Protein AF-A0A813FAN6-F1 (afdb_monomer)

Mean predicted aligned error: 5.44 Å

Structure (mmCIF, N/CA/C/O backbone):
data_AF-A0A813FAN6-F1
#
_entry.id   AF-A0A813FAN6-F1
#
loop_
_atom_site.group_PDB
_atom_site.id
_atom_site.type_symbol
_atom_site.label_atom_id
_atom_site.label_alt_id
_atom_site.label_comp_id
_atom_site.label_asym_id
_atom_site.label_entity_id
_atom_site.label_seq_id
_atom_site.pdbx_PDB_ins_code
_atom_site.Cartn_x
_atom_site.Cartn_y
_atom_site.Cartn_z
_atom_site.occupancy
_atom_site.B_iso_or_equiv
_atom_site.auth_seq_id
_atom_site.auth_comp_id
_atom_site.auth_asym_id
_atom_site.auth_atom_id
_atom_site.pdbx_PDB_model_num
ATOM 1 N N . MET A 1 1 ? 7.353 7.222 23.391 1.00 61.31 1 MET A N 1
ATOM 2 C CA . MET A 1 1 ? 6.941 6.829 22.027 1.00 61.31 1 MET A CA 1
ATOM 3 C C . MET A 1 1 ? 5.593 6.105 22.013 1.00 61.31 1 MET A C 1
ATOM 5 O O . MET A 1 1 ? 4.629 6.692 21.552 1.00 61.31 1 MET A O 1
ATOM 9 N N . MET A 1 2 ? 5.452 4.892 22.574 1.00 64.62 2 MET A N 1
ATOM 10 C CA . MET A 1 2 ? 4.157 4.175 22.545 1.00 64.62 2 MET A CA 1
ATOM 11 C C . MET A 1 2 ? 3.057 4.841 23.389 1.00 64.62 2 MET A C 1
ATOM 13 O O . MET A 1 2 ? 1.917 4.959 22.950 1.00 64.62 2 MET A O 1
ATOM 17 N N . GLY A 1 3 ? 3.415 5.348 24.573 1.00 71.19 3 GLY A N 1
ATOM 18 C CA . GLY A 1 3 ? 2.498 6.146 25.390 1.00 71.19 3 GLY A CA 1
ATOM 19 C C . GLY A 1 3 ? 2.065 7.448 24.710 1.00 71.19 3 GLY A C 1
ATOM 20 O O . GLY A 1 3 ? 0.971 7.925 24.980 1.00 71.19 3 GLY A O 1
ATOM 21 N N . ASP A 1 4 ? 2.877 7.990 23.801 1.00 75.31 4 ASP A N 1
ATOM 22 C CA . ASP A 1 4 ? 2.570 9.238 23.096 1.00 75.31 4 ASP A CA 1
ATOM 23 C C . ASP A 1 4 ? 1.585 8.992 21.948 1.00 75.31 4 ASP A C 1
ATOM 25 O O . ASP A 1 4 ? 0.675 9.789 21.763 1.00 75.31 4 ASP A O 1
ATOM 29 N N . MET A 1 5 ? 1.685 7.850 21.252 1.00 78.75 5 MET A N 1
ATOM 30 C CA . MET A 1 5 ? 0.695 7.435 20.245 1.00 78.75 5 MET A CA 1
ATOM 31 C C . MET A 1 5 ? -0.696 7.251 20.837 1.00 78.75 5 MET A C 1
ATOM 33 O O . MET A 1 5 ? -1.669 7.756 20.286 1.00 78.75 5 MET A O 1
ATOM 37 N N . VAL A 1 6 ? -0.795 6.514 21.948 1.00 83.06 6 VAL A N 1
ATOM 38 C CA . VAL A 1 6 ? -2.091 6.251 22.585 1.00 83.06 6 VAL A CA 1
ATOM 39 C C . VAL A 1 6 ? -2.687 7.551 23.112 1.00 83.06 6 VAL A C 1
ATOM 41 O O . VAL A 1 6 ? -3.864 7.804 22.881 1.00 83.06 6 VAL A O 1
ATOM 44 N N . LYS A 1 7 ? -1.874 8.407 23.746 1.00 84.31 7 LYS A N 1
ATOM 45 C CA . LYS A 1 7 ? -2.316 9.736 24.188 1.00 84.31 7 LYS A CA 1
ATOM 46 C C . LYS A 1 7 ? -2.816 10.580 23.023 1.00 84.31 7 LYS A C 1
ATOM 48 O O . LYS A 1 7 ? -3.899 11.136 23.120 1.00 84.31 7 LYS A O 1
ATOM 53 N N . GLU A 1 8 ? -2.056 10.658 21.931 1.00 85.00 8 GLU A N 1
ATOM 54 C CA . GLU A 1 8 ? -2.442 11.423 20.744 1.00 85.00 8 GLU A CA 1
ATOM 55 C C . GLU A 1 8 ? -3.755 10.895 20.154 1.00 85.00 8 GLU A C 1
ATOM 57 O O . GLU A 1 8 ? -4.673 11.679 19.921 1.00 85.00 8 GLU A O 1
ATOM 62 N N . ALA A 1 9 ? -3.892 9.574 20.002 1.00 85.94 9 ALA A N 1
ATOM 63 C CA . ALA A 1 9 ? -5.119 8.955 19.511 1.00 85.94 9 ALA A CA 1
ATOM 64 C C . ALA A 1 9 ? -6.321 9.248 20.425 1.00 85.94 9 ALA A C 1
ATOM 66 O O . ALA A 1 9 ? -7.403 9.563 19.944 1.00 85.94 9 ALA A O 1
ATOM 67 N N . GLN A 1 10 ? -6.117 9.237 21.745 1.00 86.25 10 GLN A N 1
ATOM 68 C CA . GLN A 1 10 ? -7.143 9.583 22.734 1.00 86.25 10 GLN A CA 1
ATOM 69 C C . GLN A 1 10 ? -7.571 11.059 22.688 1.00 86.25 10 GLN A C 1
ATOM 71 O O . GLN A 1 10 ? -8.633 11.390 23.209 1.00 86.25 10 GLN A O 1
ATOM 76 N N . THR A 1 11 ? -6.787 11.952 22.068 1.00 87.44 11 THR A N 1
ATOM 77 C CA . THR A 1 11 ? -7.214 13.347 21.853 1.00 87.44 11 THR A CA 1
ATOM 78 C C . TH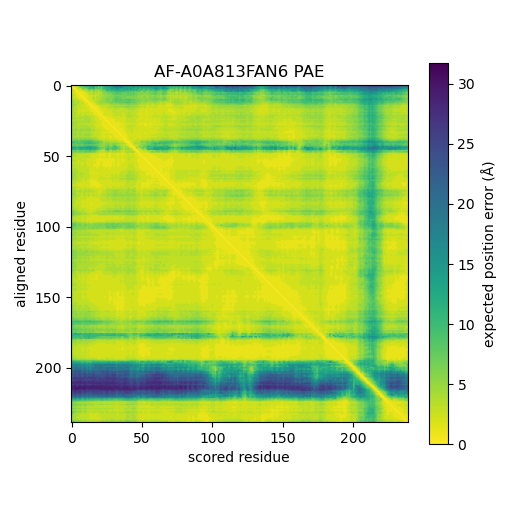R A 1 11 ? -8.187 13.516 20.684 1.00 87.44 11 THR A C 1
ATOM 80 O O . THR A 1 11 ? -8.806 14.574 20.568 1.00 87.44 11 THR A O 1
ATOM 83 N N . ALA A 1 12 ? -8.333 12.503 19.824 1.00 88.75 12 ALA A N 1
ATOM 84 C CA . ALA A 1 12 ? -9.196 12.542 18.651 1.00 88.75 12 ALA A CA 1
ATOM 85 C C . ALA A 1 12 ? -10.519 11.798 18.921 1.00 88.75 12 ALA A C 1
ATOM 87 O O . ALA A 1 12 ? -10.515 10.569 18.999 1.00 88.75 12 ALA A O 1
ATOM 88 N N . PRO A 1 13 ? -11.665 12.496 19.043 1.00 88.75 13 PRO A N 1
ATOM 89 C CA . PRO A 1 13 ? -12.952 11.856 19.333 1.00 88.75 13 PRO A CA 1
ATOM 90 C C . PRO A 1 13 ? -13.444 10.920 18.217 1.00 88.75 13 PRO A C 1
ATOM 92 O O . PRO A 1 13 ? -14.336 10.108 18.445 1.00 88.75 13 PRO A O 1
ATOM 95 N N . GLU A 1 14 ? -12.888 11.029 17.010 1.00 91.00 14 GLU A N 1
ATOM 96 C CA . GLU A 1 14 ? -13.189 10.153 15.876 1.00 91.00 14 GLU A CA 1
ATOM 97 C C . GLU A 1 14 ? -12.600 8.744 16.045 1.00 91.00 14 GLU A C 1
ATOM 99 O O . GLU A 1 14 ? -13.060 7.805 15.396 1.00 91.00 14 GLU A O 1
ATOM 104 N N . ILE A 1 15 ? -11.587 8.582 16.904 1.00 93.94 15 ILE A N 1
ATOM 105 C CA . ILE A 1 15 ? -10.947 7.294 17.165 1.00 93.94 15 ILE A CA 1
ATOM 106 C C . ILE A 1 15 ? -11.700 6.590 18.294 1.00 93.94 15 ILE A C 1
ATOM 108 O O . ILE A 1 15 ? -11.560 6.916 19.470 1.00 93.94 15 ILE A O 1
ATOM 112 N N . THR A 1 16 ? -12.494 5.587 17.930 1.00 94.38 16 THR A N 1
ATOM 113 C CA . THR A 1 16 ? -13.311 4.815 18.879 1.00 94.38 16 THR A CA 1
ATOM 114 C C . THR A 1 16 ? -12.577 3.609 19.462 1.00 94.38 16 THR A C 1
ATOM 116 O O . THR A 1 16 ? -12.912 3.155 20.556 1.00 94.38 16 THR A O 1
ATOM 119 N N . GLN A 1 17 ? -11.575 3.084 18.752 1.00 94.56 17 GLN A N 1
ATOM 120 C CA . GLN A 1 17 ? -10.759 1.944 19.169 1.00 94.56 17 GLN A CA 1
ATOM 121 C C . GLN A 1 17 ? -9.299 2.149 18.756 1.00 94.56 17 GLN A C 1
ATOM 123 O O . GLN A 1 17 ? -9.011 2.682 17.687 1.00 94.56 17 GLN A O 1
ATOM 128 N N . VAL A 1 18 ? -8.371 1.713 19.613 1.00 94.06 18 VAL A N 1
ATOM 129 C CA . VAL A 1 18 ? -6.924 1.817 19.381 1.00 94.06 18 VAL A CA 1
ATOM 130 C C . VAL A 1 18 ? -6.291 0.445 19.564 1.00 94.06 18 VAL A C 1
ATOM 132 O O . VAL A 1 18 ? -6.389 -0.153 20.635 1.00 94.06 18 VAL A O 1
ATOM 135 N N . HIS A 1 19 ? -5.591 -0.024 18.534 1.00 94.19 19 HIS A N 1
ATOM 136 C CA . HIS A 1 19 ? -4.824 -1.266 18.565 1.00 94.19 19 HIS A CA 1
ATOM 137 C C . HIS A 1 19 ? -3.347 -0.951 18.350 1.00 94.19 19 HIS A C 1
ATOM 139 O O . HIS A 1 19 ? -2.974 -0.369 17.334 1.00 94.19 19 HIS A O 1
ATOM 145 N N . VAL A 1 20 ? -2.502 -1.332 19.309 1.00 93.12 20 VAL A N 1
ATOM 146 C CA . VAL A 1 20 ? -1.057 -1.088 19.246 1.00 93.12 20 VAL A CA 1
ATOM 147 C C . VAL A 1 20 ? -0.317 -2.415 19.192 1.00 93.12 20 VAL A C 1
ATOM 149 O O . VAL A 1 20 ? -0.484 -3.262 20.069 1.00 93.12 20 VAL A O 1
ATOM 152 N N . TYR A 1 21 ? 0.534 -2.573 18.180 1.00 91.69 21 TYR A N 1
ATOM 153 C CA . TYR A 1 21 ? 1.312 -3.786 17.956 1.00 91.69 21 TYR A CA 1
ATOM 154 C C . TYR A 1 21 ? 2.806 -3.489 18.058 1.00 91.69 21 TYR A C 1
ATOM 156 O O . TYR A 1 21 ? 3.367 -2.753 17.254 1.00 91.69 21 TYR A O 1
ATOM 164 N N . THR A 1 22 ? 3.465 -4.098 19.043 1.00 90.69 22 THR A N 1
ATOM 165 C CA . THR A 1 22 ? 4.938 -4.118 19.172 1.00 90.69 22 THR A CA 1
ATOM 166 C C . THR A 1 22 ? 5.540 -5.469 18.799 1.00 90.69 22 THR A C 1
ATOM 168 O O . THR A 1 22 ? 6.755 -5.615 18.686 1.00 90.69 22 THR A O 1
ATOM 171 N N . LYS A 1 23 ? 4.674 -6.465 18.608 1.00 91.69 23 LYS A N 1
ATOM 172 C CA . LYS A 1 23 ? 4.968 -7.822 18.161 1.00 91.69 23 LYS A CA 1
ATOM 173 C C . LYS A 1 23 ? 3.803 -8.315 17.308 1.00 91.69 23 LYS A C 1
ATOM 175 O O . LYS A 1 23 ? 2.668 -7.875 17.509 1.00 91.69 23 LYS A O 1
ATOM 180 N N . LEU A 1 24 ? 4.084 -9.247 16.403 1.00 92.62 24 LEU A N 1
ATOM 181 C CA . LEU A 1 24 ? 3.040 -9.939 15.659 1.00 92.62 24 LEU A CA 1
ATOM 182 C C . LEU A 1 24 ? 2.170 -10.785 16.606 1.00 92.62 24 LEU A C 1
ATOM 184 O O . LEU A 1 24 ? 2.714 -11.438 17.503 1.00 92.62 24 LEU A O 1
ATOM 188 N N . PRO A 1 25 ? 0.841 -10.796 16.408 1.00 95.00 25 PRO A N 1
ATOM 189 C CA . PRO A 1 25 ? -0.057 -11.780 17.003 1.00 95.00 25 PRO A CA 1
ATOM 190 C C . PRO A 1 25 ? 0.365 -13.216 16.677 1.00 95.00 25 PRO A C 1
ATOM 192 O O . PRO A 1 25 ? 0.960 -13.475 15.628 1.00 95.00 25 PRO A O 1
ATOM 195 N N . GLU A 1 26 ? 0.034 -14.154 17.563 1.00 94.94 26 GLU A N 1
ATOM 196 C CA . GLU A 1 26 ? 0.385 -15.571 17.405 1.00 94.94 26 GLU A CA 1
ATOM 197 C C . GLU A 1 26 ? -0.223 -16.176 16.135 1.00 94.94 26 GLU A C 1
ATOM 199 O O . GLU A 1 26 ? 0.423 -16.969 15.456 1.00 94.94 26 GLU A O 1
ATOM 204 N N . GLU A 1 27 ? -1.420 -15.735 15.752 1.00 95.56 27 GLU A N 1
ATOM 205 C CA . GLU A 1 27 ? -2.113 -16.177 14.541 1.00 95.56 27 GLU A CA 1
ATOM 206 C C . GLU A 1 27 ? -1.339 -15.819 13.269 1.00 95.56 27 GLU A C 1
ATOM 208 O O . GLU A 1 27 ? -1.307 -16.600 12.327 1.00 95.56 27 GLU A O 1
ATOM 213 N N . ILE A 1 28 ? -0.666 -14.664 13.253 1.00 95.75 28 ILE A N 1
ATOM 214 C CA . ILE A 1 28 ? 0.203 -14.281 12.135 1.00 95.75 28 ILE A CA 1
ATOM 215 C C . ILE A 1 28 ? 1.542 -15.021 12.227 1.00 95.75 28 ILE A C 1
ATOM 217 O O . ILE A 1 28 ? 2.066 -15.479 11.217 1.00 95.75 28 ILE A O 1
ATOM 221 N N . MET A 1 29 ? 2.105 -15.164 13.430 1.00 94.56 29 MET A N 1
ATOM 222 C CA . MET A 1 29 ? 3.381 -15.865 13.629 1.00 94.56 29 MET A CA 1
ATOM 223 C C . MET A 1 29 ? 3.322 -17.358 13.275 1.00 94.56 29 MET A C 1
ATOM 225 O O . MET A 1 29 ? 4.347 -17.925 12.900 1.00 94.56 29 MET A O 1
ATOM 229 N N . SER A 1 30 ? 2.156 -17.988 13.424 1.00 94.81 30 SER A N 1
ATOM 230 C CA . SER A 1 30 ? 1.927 -19.414 13.155 1.00 94.81 30 SER A CA 1
ATOM 231 C C . SER A 1 30 ? 1.438 -19.708 11.734 1.00 94.81 30 SER A C 1
ATOM 233 O O . SER A 1 30 ? 1.434 -20.867 11.320 1.00 94.81 30 SER A O 1
ATOM 235 N N . ASP A 1 31 ? 1.068 -18.685 10.964 1.00 95.88 31 ASP A N 1
ATOM 236 C CA . ASP A 1 31 ? 0.636 -18.851 9.580 1.00 95.88 31 ASP A CA 1
ATOM 237 C C . ASP A 1 31 ? 1.838 -19.157 8.668 1.00 95.88 31 ASP A C 1
ATOM 239 O O . ASP A 1 31 ? 2.805 -18.395 8.555 1.00 95.88 31 ASP A O 1
ATOM 243 N N . ALA A 1 32 ? 1.760 -20.306 7.993 1.00 96.31 32 ALA A N 1
ATOM 244 C CA . ALA A 1 32 ? 2.814 -20.832 7.136 1.00 96.31 32 ALA A CA 1
ATOM 245 C C . ALA A 1 32 ? 3.183 -19.894 5.973 1.00 96.31 32 ALA A C 1
ATOM 247 O O . ALA A 1 32 ? 4.336 -19.914 5.533 1.00 96.31 32 ALA A O 1
ATOM 248 N N . ARG A 1 33 ? 2.259 -19.034 5.515 1.00 95.81 33 ARG A N 1
ATOM 249 C CA . ARG A 1 33 ? 2.528 -18.017 4.480 1.00 95.81 33 ARG A CA 1
ATOM 250 C C . ARG A 1 33 ? 3.643 -17.059 4.912 1.00 95.81 33 ARG A C 1
ATOM 252 O O . ARG A 1 33 ? 4.459 -16.627 4.099 1.00 95.81 33 ARG A O 1
ATOM 259 N N . TRP A 1 34 ? 3.749 -16.783 6.213 1.00 96.06 34 TRP A N 1
ATOM 260 C CA . TRP A 1 34 ? 4.730 -15.850 6.771 1.00 96.06 34 TRP A CA 1
ATOM 261 C C . TRP A 1 34 ? 6.007 -16.524 7.270 1.00 96.06 34 TRP A C 1
ATOM 263 O O . TRP A 1 34 ? 6.938 -15.827 7.676 1.00 96.06 34 TRP A O 1
ATOM 273 N N . ALA A 1 35 ? 6.107 -17.856 7.195 1.00 94.50 35 ALA A N 1
ATOM 274 C CA . ALA A 1 35 ? 7.210 -18.614 7.785 1.00 94.50 35 ALA A CA 1
ATOM 275 C C . ALA A 1 35 ? 8.590 -18.117 7.326 1.00 94.50 35 ALA A C 1
ATOM 277 O O . ALA A 1 35 ? 9.504 -18.010 8.139 1.00 94.50 35 ALA A O 1
ATOM 278 N N . THR A 1 36 ? 8.751 -17.765 6.044 1.00 94.44 36 THR A N 1
ATOM 279 C CA . THR A 1 36 ? 10.005 -17.183 5.526 1.00 94.44 36 THR A CA 1
ATOM 280 C C . THR A 1 36 ? 10.242 -15.759 6.030 1.00 94.44 36 THR A C 1
ATOM 282 O O . THR A 1 36 ? 11.363 -15.436 6.419 1.00 94.44 36 THR A O 1
ATOM 285 N N . HIS A 1 37 ? 9.193 -14.937 6.092 1.00 94.56 37 HIS A N 1
ATOM 286 C CA . HIS A 1 37 ? 9.247 -13.530 6.499 1.00 94.56 37 HIS A CA 1
ATOM 287 C C . HIS A 1 37 ? 9.731 -13.338 7.941 1.00 94.56 37 HIS A C 1
ATOM 289 O O . HIS A 1 37 ? 10.406 -12.354 8.247 1.00 94.56 37 HIS A O 1
ATOM 295 N N . VAL A 1 38 ? 9.388 -14.273 8.831 1.00 94.12 38 VAL A N 1
ATOM 296 C CA . VAL A 1 38 ? 9.680 -14.185 10.271 1.00 94.12 38 VAL A CA 1
ATOM 297 C C . VAL A 1 38 ? 10.959 -14.922 10.688 1.00 94.12 38 VAL A C 1
ATOM 299 O O . VAL A 1 38 ? 11.305 -14.923 11.875 1.00 94.12 38 VAL A O 1
ATOM 302 N N . LYS A 1 39 ? 11.694 -15.527 9.737 1.00 91.62 39 LYS A N 1
ATOM 303 C CA . LYS A 1 39 ? 12.954 -16.231 10.026 1.00 91.62 39 LYS A CA 1
ATOM 304 C C . LYS A 1 39 ? 13.955 -15.304 10.733 1.00 91.62 39 LYS A C 1
ATOM 306 O O . LYS A 1 39 ? 14.109 -14.138 10.356 1.00 91.62 39 LYS A O 1
ATOM 311 N N . PRO A 1 40 ? 14.686 -15.799 11.749 1.00 88.44 40 PRO A N 1
ATOM 312 C CA . PRO A 1 40 ? 15.757 -15.031 12.370 1.00 88.44 40 PRO A CA 1
ATOM 313 C C . PRO A 1 40 ? 16.801 -14.586 11.340 1.00 88.44 40 PRO A C 1
ATOM 315 O O . PRO A 1 40 ? 17.094 -15.316 10.397 1.00 88.44 40 PRO A O 1
ATOM 318 N N . LYS A 1 41 ? 17.408 -13.414 11.567 1.00 84.62 41 LYS A N 1
ATOM 319 C CA . LYS A 1 41 ? 18.486 -12.836 10.737 1.00 84.62 41 LYS A CA 1
ATOM 320 C C . LYS A 1 41 ? 18.090 -12.471 9.298 1.00 84.62 41 LYS A C 1
ATOM 322 O O . LYS A 1 41 ? 18.950 -12.044 8.537 1.00 84.62 41 LYS A O 1
ATOM 327 N N . VAL A 1 42 ? 16.811 -12.566 8.943 1.00 84.12 42 VAL A N 1
ATOM 328 C CA . VAL A 1 42 ? 16.279 -11.981 7.709 1.00 84.12 42 VAL A CA 1
ATOM 329 C C . VAL A 1 42 ? 16.038 -10.489 7.936 1.00 84.12 42 VAL A C 1
ATOM 331 O O . VAL A 1 42 ? 15.403 -10.101 8.922 1.00 84.12 42 VAL A O 1
ATOM 334 N N . ARG A 1 43 ? 16.566 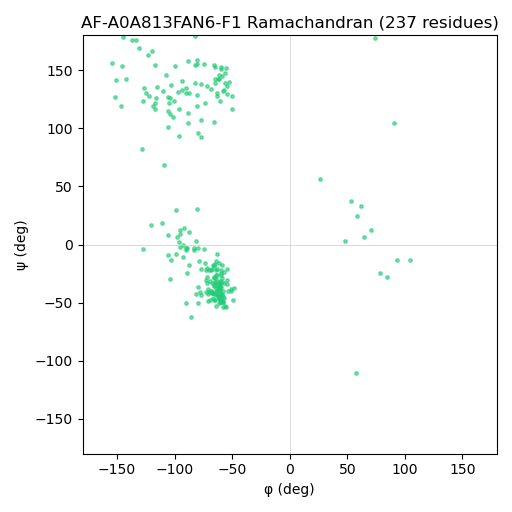-9.639 7.047 1.00 82.06 43 ARG A N 1
ATOM 335 C CA . ARG A 1 43 ? 16.291 -8.196 7.077 1.00 82.06 43 ARG A CA 1
ATOM 336 C C . ARG A 1 43 ? 14.789 -7.956 6.944 1.00 82.06 43 ARG A C 1
ATOM 338 O O . ARG A 1 43 ? 14.088 -8.737 6.317 1.00 82.06 43 ARG A O 1
ATOM 345 N N . GLY A 1 44 ? 14.284 -6.931 7.618 1.00 76.88 44 GLY A N 1
ATOM 346 C CA . GLY A 1 44 ? 12.850 -6.678 7.686 1.00 76.88 44 GLY A CA 1
ATOM 347 C C . GLY A 1 44 ? 12.109 -7.575 8.672 1.00 76.88 44 GLY A C 1
ATOM 348 O O . GLY A 1 44 ? 11.092 -7.127 9.163 1.00 76.88 44 GLY A O 1
ATOM 349 N N . ARG A 1 45 ? 12.606 -8.777 9.020 1.00 77.25 45 ARG A N 1
ATOM 350 C CA . ARG A 1 45 ? 12.095 -9.704 10.062 1.00 77.25 45 ARG A CA 1
ATOM 351 C C . ARG A 1 45 ? 10.594 -9.561 10.362 1.00 77.25 45 ARG A C 1
ATOM 353 O O . ARG A 1 45 ? 10.174 -9.297 11.488 1.00 77.25 45 ARG A O 1
ATOM 360 N N . GLY A 1 46 ? 9.796 -9.707 9.317 1.00 76.38 46 GLY A N 1
ATOM 361 C CA . GLY A 1 46 ? 8.350 -9.598 9.339 1.00 76.38 46 GLY A CA 1
ATOM 362 C C . GLY A 1 46 ? 7.770 -8.190 9.210 1.00 76.38 46 GLY A C 1
ATOM 363 O O . GLY A 1 46 ? 6.693 -8.089 8.652 1.00 76.38 46 GLY A O 1
ATOM 364 N N . TYR A 1 47 ? 8.444 -7.111 9.613 1.00 83.25 47 TYR A N 1
ATOM 365 C CA . TYR A 1 47 ? 7.913 -5.737 9.605 1.00 83.25 47 TYR A CA 1
ATOM 366 C C . TYR A 1 47 ? 7.253 -5.311 8.290 1.00 83.25 47 TYR A C 1
ATOM 368 O O . TYR A 1 47 ? 6.238 -4.622 8.323 1.00 83.25 47 TYR A O 1
ATOM 376 N N . TRP A 1 48 ? 7.793 -5.736 7.145 1.00 89.06 48 TRP A N 1
ATOM 377 C CA . TRP A 1 48 ? 7.282 -5.332 5.836 1.00 89.06 48 TRP A CA 1
ATOM 378 C C . TRP A 1 48 ? 5.811 -5.718 5.642 1.00 89.06 48 TRP A C 1
ATOM 380 O O . TRP A 1 48 ? 5.022 -4.891 5.220 1.00 89.06 48 TRP A O 1
ATOM 390 N N . PHE A 1 49 ? 5.380 -6.917 6.031 1.00 94.38 49 PHE A N 1
ATOM 391 C CA . PHE A 1 49 ? 4.010 -7.369 5.750 1.00 94.38 49 PHE A CA 1
ATOM 392 C C . PHE A 1 49 ? 2.981 -7.011 6.840 1.00 94.38 49 PHE A C 1
ATOM 394 O O . PHE A 1 49 ? 1.792 -7.283 6.676 1.00 94.38 49 PHE A O 1
ATOM 401 N N . TRP A 1 50 ? 3.400 -6.392 7.953 1.00 95.69 50 TRP A N 1
ATOM 402 C CA . TRP A 1 50 ? 2.524 -6.183 9.118 1.00 95.69 50 TRP A CA 1
ATOM 403 C C . TRP A 1 50 ? 1.271 -5.388 8.779 1.00 95.69 50 TRP A C 1
ATOM 405 O O . TRP A 1 50 ? 0.202 -5.718 9.280 1.00 95.69 50 TRP A O 1
ATOM 415 N N . LYS A 1 51 ? 1.385 -4.354 7.939 1.00 95.81 51 LYS A N 1
ATOM 416 C CA . LYS A 1 51 ? 0.273 -3.436 7.661 1.00 95.81 51 LYS A CA 1
ATOM 417 C C . LYS A 1 51 ? -0.914 -4.172 7.040 1.00 95.81 51 LYS A C 1
ATOM 419 O O . LYS A 1 51 ? -2.028 -4.076 7.550 1.00 95.81 51 LYS A O 1
ATOM 424 N N . SER A 1 52 ? -0.665 -4.952 5.988 1.00 97.00 52 SER A N 1
ATOM 425 C CA . SER A 1 52 ? -1.706 -5.726 5.314 1.00 97.00 52 SER A CA 1
ATOM 426 C C . SER A 1 52 ? -2.188 -6.903 6.163 1.00 97.00 52 SER A C 1
ATOM 428 O O . SER A 1 52 ? -3.399 -7.102 6.271 1.00 97.00 52 SER A O 1
ATOM 430 N N . ALA A 1 53 ? -1.289 -7.637 6.827 1.00 97.56 53 ALA A N 1
ATOM 431 C CA . ALA A 1 53 ? -1.684 -8.798 7.624 1.00 97.56 53 ALA A CA 1
ATOM 432 C C . ALA A 1 53 ? -2.464 -8.428 8.895 1.00 97.56 53 ALA A C 1
ATOM 434 O O . ALA A 1 53 ? -3.461 -9.068 9.220 1.00 97.56 53 ALA A O 1
ATOM 435 N N . LEU A 1 54 ? -2.074 -7.365 9.606 1.00 97.81 54 LEU A N 1
ATOM 436 C CA . LEU A 1 54 ? -2.812 -6.896 10.784 1.00 97.81 54 LEU A CA 1
ATOM 437 C C . LEU A 1 54 ? -4.189 -6.348 10.401 1.00 97.81 54 LEU A C 1
ATOM 439 O O . LEU A 1 54 ? -5.166 -6.656 11.082 1.00 97.81 54 LEU A O 1
ATOM 443 N N . ALA A 1 55 ? -4.288 -5.583 9.308 1.00 98.00 55 ALA A N 1
ATOM 444 C CA . ALA A 1 55 ? -5.572 -5.087 8.818 1.00 98.00 55 ALA A CA 1
ATOM 445 C C . ALA A 1 55 ? -6.524 -6.247 8.478 1.00 98.00 55 ALA A C 1
ATOM 447 O O . ALA A 1 55 ? -7.653 -6.281 8.972 1.00 98.00 55 ALA A O 1
ATOM 448 N N . ASN A 1 56 ? -6.056 -7.238 7.708 1.00 98.31 56 ASN A N 1
ATOM 449 C CA . ASN A 1 56 ? -6.862 -8.412 7.366 1.00 98.31 56 ASN A CA 1
ATOM 450 C C . ASN A 1 56 ? -7.197 -9.274 8.591 1.00 98.31 56 ASN A C 1
ATOM 452 O O . ASN A 1 56 ? -8.320 -9.765 8.683 1.00 98.31 56 ASN A O 1
ATOM 456 N N . LEU A 1 57 ? -6.294 -9.404 9.570 1.00 98.00 57 LEU A N 1
ATOM 457 C CA . LEU A 1 57 ? -6.578 -10.102 10.827 1.00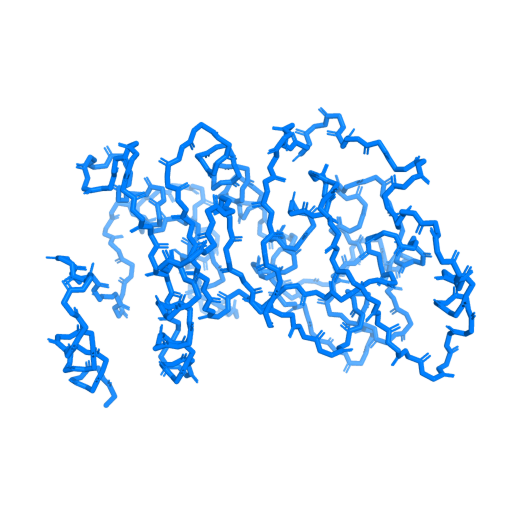 98.00 57 LEU A CA 1
ATOM 458 C C . LEU A 1 57 ? -7.701 -9.419 11.620 1.00 98.00 57 LEU A C 1
ATOM 460 O O . LEU A 1 57 ? -8.595 -10.099 12.124 1.00 98.00 57 LEU A O 1
ATOM 464 N N . LEU A 1 58 ? -7.672 -8.089 11.741 1.00 98.00 58 LEU A N 1
ATOM 465 C CA . LEU A 1 58 ? -8.711 -7.327 12.445 1.00 98.00 58 LEU A CA 1
ATOM 466 C C . LEU A 1 58 ? -10.074 -7.447 11.752 1.00 98.00 58 LEU A C 1
ATOM 468 O O . LEU A 1 58 ? -11.095 -7.577 12.431 1.00 98.00 58 LEU A O 1
ATOM 472 N N . ILE A 1 59 ? -10.086 -7.474 10.418 1.00 97.88 59 ILE A N 1
ATOM 473 C CA . ILE A 1 59 ? -11.292 -7.735 9.624 1.00 97.88 59 ILE A CA 1
ATOM 474 C C . ILE A 1 59 ? -11.788 -9.171 9.844 1.00 97.88 59 ILE A C 1
ATOM 476 O O . ILE A 1 59 ? -12.964 -9.381 10.131 1.00 97.88 59 ILE A O 1
ATOM 480 N N . ALA A 1 60 ? -10.900 -10.167 9.774 1.00 97.69 60 ALA A N 1
ATOM 481 C CA . ALA A 1 60 ? -11.245 -11.578 9.969 1.00 97.69 60 ALA A CA 1
ATOM 482 C C . ALA A 1 60 ? -11.800 -11.861 11.374 1.00 97.69 60 ALA A C 1
ATOM 484 O O . ALA A 1 60 ? -12.682 -12.701 11.541 1.00 97.69 60 ALA A O 1
ATOM 485 N N . LYS A 1 61 ? -11.324 -11.124 12.383 1.00 97.31 61 LYS A N 1
ATOM 486 C CA . LYS A 1 61 ? -11.829 -11.173 13.763 1.00 97.31 61 LYS A CA 1
ATOM 487 C C . LYS A 1 61 ? -13.092 -10.340 13.992 1.00 97.31 61 LYS A C 1
ATOM 489 O O . LYS A 1 61 ? -13.551 -10.261 15.130 1.00 97.31 61 LYS A O 1
ATOM 494 N N . ASN A 1 62 ? -13.649 -9.721 12.948 1.00 96.94 62 ASN A N 1
ATOM 495 C CA . ASN A 1 62 ? -14.833 -8.863 13.021 1.00 96.94 62 ASN A CA 1
ATOM 496 C C . ASN A 1 62 ? -14.659 -7.661 13.978 1.00 96.94 62 ASN A C 1
ATOM 498 O O . ASN A 1 62 ? -15.641 -7.142 14.510 1.00 96.94 62 ASN A O 1
ATOM 502 N N . VAL A 1 63 ? -13.410 -7.234 14.209 1.00 97.25 63 VAL A N 1
ATOM 503 C CA . VAL A 1 63 ? -13.076 -6.025 14.982 1.00 97.25 63 VAL A CA 1
ATOM 504 C C . VAL A 1 63 ? -13.310 -4.788 14.121 1.00 97.25 63 VAL A C 1
ATOM 506 O O . VAL A 1 63 ? -13.907 -3.823 14.582 1.00 97.25 63 VAL A O 1
ATOM 509 N N . ILE A 1 64 ? -12.886 -4.859 12.856 1.00 97.12 64 ILE A N 1
ATOM 510 C CA . ILE A 1 64 ? -13.151 -3.859 11.821 1.00 97.12 64 ILE A CA 1
ATOM 511 C C . ILE A 1 64 ? -14.127 -4.464 10.811 1.00 97.12 64 ILE A C 1
ATOM 513 O O . ILE A 1 64 ? -13.935 -5.594 10.361 1.00 97.12 64 ILE A O 1
ATOM 517 N N . ARG A 1 65 ? -15.177 -3.727 10.450 1.00 97.50 65 ARG A N 1
ATOM 518 C CA . ARG A 1 65 ? -16.291 -4.209 9.621 1.00 97.50 65 ARG A CA 1
ATOM 519 C C . ARG A 1 65 ? -16.589 -3.247 8.477 1.00 97.50 65 ARG A C 1
ATOM 521 O O . ARG A 1 65 ? -16.094 -2.126 8.430 1.00 97.50 65 ARG A O 1
ATOM 528 N N . LEU A 1 66 ? -17.428 -3.692 7.542 1.00 97.88 66 LEU A N 1
ATOM 529 C CA . LEU A 1 66 ? -17.971 -2.820 6.502 1.00 97.88 66 LEU A CA 1
ATOM 530 C C . LEU A 1 66 ? -18.645 -1.592 7.132 1.00 97.88 66 LEU A C 1
ATOM 532 O O . LEU A 1 66 ? -19.489 -1.732 8.015 1.00 97.88 66 LEU A O 1
ATOM 536 N N . GLY A 1 67 ? -18.280 -0.408 6.648 1.00 97.06 67 GLY A N 1
ATOM 537 C CA . GLY A 1 67 ? -18.734 0.882 7.165 1.00 97.06 67 GLY A CA 1
ATOM 538 C C . GLY A 1 67 ? -17.812 1.515 8.211 1.00 97.06 67 GLY A C 1
ATOM 539 O O . GLY A 1 67 ? -17.975 2.704 8.474 1.00 97.06 67 GLY A O 1
ATOM 540 N N . ASP A 1 68 ? -16.845 0.774 8.761 1.00 97.94 68 ASP A N 1
ATOM 541 C CA . ASP A 1 68 ? -15.836 1.331 9.667 1.00 97.94 68 ASP A CA 1
ATOM 542 C C . ASP A 1 68 ? -14.710 2.030 8.881 1.00 97.94 68 ASP A C 1
ATOM 544 O O . ASP A 1 68 ? -14.464 1.729 7.712 1.00 97.94 68 ASP A O 1
ATOM 548 N N . ASP A 1 69 ? -13.980 2.933 9.536 1.00 97.75 69 ASP A N 1
ATOM 549 C CA . ASP A 1 69 ? -12.771 3.558 8.993 1.00 97.75 69 ASP A CA 1
ATOM 550 C C . ASP A 1 69 ? -11.528 2.968 9.688 1.00 97.75 69 ASP A C 1
ATOM 552 O O . ASP A 1 69 ? -11.414 2.982 10.914 1.00 97.75 69 ASP A O 1
ATOM 556 N N . LEU A 1 70 ? -10.565 2.473 8.906 1.00 98.00 70 LEU A N 1
ATOM 557 C CA . LEU A 1 70 ? -9.248 2.037 9.374 1.00 98.00 70 LEU A CA 1
ATOM 558 C C . LEU A 1 70 ? -8.243 3.175 9.191 1.00 98.00 70 LEU A C 1
ATOM 560 O O . LEU A 1 70 ? -7.931 3.540 8.060 1.00 98.00 70 LEU A O 1
ATOM 564 N N . LEU A 1 71 ? -7.686 3.690 10.287 1.00 97.38 71 LEU A N 1
ATOM 565 C CA . LEU A 1 71 ? -6.543 4.606 10.281 1.00 97.38 71 LEU A CA 1
ATOM 566 C C . LEU A 1 71 ? -5.289 3.860 10.745 1.00 97.38 71 LEU A C 1
ATOM 568 O O . LEU A 1 71 ? -5.198 3.454 11.902 1.00 97.38 71 LEU A O 1
ATOM 572 N N . TYR A 1 72 ? -4.318 3.707 9.849 1.00 97.12 72 TYR A N 1
ATOM 573 C CA . TYR A 1 72 ? -3.005 3.156 10.167 1.00 97.12 72 TYR A CA 1
ATOM 574 C C . TYR A 1 72 ? -1.975 4.282 10.267 1.00 97.12 72 TYR A C 1
ATOM 576 O O . TYR A 1 72 ? -1.965 5.181 9.423 1.00 97.12 72 TYR A O 1
ATOM 584 N N . VAL A 1 73 ? -1.095 4.222 11.272 1.00 94.88 73 VAL A N 1
ATOM 585 C CA . VAL A 1 73 ? -0.005 5.187 11.474 1.00 94.88 73 VAL A CA 1
ATOM 586 C C . VAL A 1 73 ? 1.218 4.481 12.074 1.00 94.88 73 VAL A C 1
ATOM 588 O O . VAL A 1 73 ? 1.141 3.944 13.179 1.00 94.88 73 VAL A O 1
ATOM 591 N N . ASP A 1 74 ? 2.349 4.509 11.366 1.00 93.00 74 ASP A N 1
ATOM 592 C CA . ASP A 1 74 ? 3.660 4.110 11.884 1.00 93.00 74 ASP A CA 1
ATOM 593 C C . ASP A 1 74 ? 4.098 5.056 13.015 1.00 93.00 74 ASP A C 1
ATOM 595 O O . ASP A 1 74 ? 3.741 6.237 13.062 1.00 93.00 74 ASP A O 1
ATOM 599 N N . THR A 1 75 ? 4.929 4.559 13.933 1.00 87.88 75 THR A N 1
ATOM 600 C CA . THR A 1 75 ? 5.393 5.321 15.108 1.00 87.88 75 THR A CA 1
ATOM 601 C C . THR A 1 75 ? 6.161 6.598 14.758 1.00 87.88 75 THR A C 1
ATOM 603 O O . THR A 1 75 ? 6.217 7.518 15.570 1.00 87.88 75 THR A O 1
ATOM 606 N N . ASP A 1 76 ? 6.772 6.662 13.576 1.00 89.31 76 ASP A N 1
ATOM 607 C CA . ASP A 1 76 ? 7.510 7.829 13.079 1.00 89.31 76 ASP A CA 1
ATOM 608 C C . ASP A 1 76 ? 6.625 8.818 12.296 1.00 89.31 76 ASP A C 1
ATOM 610 O O . ASP A 1 76 ? 7.087 9.886 11.900 1.00 89.31 76 ASP A O 1
ATOM 614 N N . SER A 1 77 ? 5.343 8.489 12.114 1.00 91.75 77 SER A N 1
ATOM 615 C CA . SER A 1 77 ? 4.396 9.221 11.266 1.00 91.75 77 SER A CA 1
ATOM 616 C C . SER A 1 77 ? 3.175 9.739 12.033 1.00 91.75 77 SER A C 1
ATOM 618 O O . SER A 1 77 ? 2.189 10.167 11.434 1.00 91.75 77 SER A O 1
ATOM 620 N N . ILE A 1 78 ? 3.257 9.780 13.369 1.00 88.62 78 ILE A N 1
ATOM 621 C CA . ILE A 1 78 ? 2.193 10.242 14.284 1.00 88.62 78 ILE A CA 1
ATOM 622 C C . ILE A 1 78 ? 1.648 11.621 13.883 1.00 88.62 78 ILE A C 1
ATOM 624 O O . ILE A 1 78 ? 0.440 11.842 13.923 1.00 88.62 78 ILE A O 1
ATOM 628 N N . GLY A 1 79 ? 2.517 12.529 13.424 1.00 88.75 79 GLY A N 1
ATOM 629 C CA . GLY A 1 79 ? 2.125 13.876 12.993 1.00 88.75 79 GLY A CA 1
ATOM 630 C C . GLY A 1 79 ? 1.113 13.910 11.837 1.00 88.75 79 GLY A C 1
ATOM 631 O O . GLY A 1 79 ? 0.377 14.886 11.703 1.00 88.75 79 GLY A O 1
ATOM 632 N N . MET A 1 80 ? 1.016 12.841 11.037 1.00 91.44 80 MET A N 1
ATOM 633 C CA . MET A 1 80 ? 0.052 12.737 9.934 1.00 91.44 80 MET A CA 1
ATOM 634 C C . MET A 1 80 ? -1.370 12.415 10.401 1.00 91.44 80 MET A C 1
ATOM 636 O O . MET A 1 80 ? -2.327 12.716 9.686 1.00 91.44 80 MET A O 1
ATOM 640 N N . MET A 1 81 ? -1.530 11.849 11.600 1.00 92.31 81 MET A N 1
ATOM 641 C CA . MET A 1 81 ? -2.816 11.378 12.123 1.00 92.31 81 MET A CA 1
ATOM 642 C C . MET A 1 81 ? -3.873 12.489 12.123 1.00 92.31 81 MET A C 1
ATOM 644 O O . MET A 1 81 ? -4.928 12.355 11.503 1.00 92.31 81 MET A O 1
ATOM 648 N N . LYS A 1 82 ? -3.555 13.635 12.741 1.00 91.69 82 LYS A N 1
ATOM 649 C CA . LYS A 1 82 ? -4.447 14.805 12.803 1.00 91.69 82 LYS A CA 1
ATOM 650 C C . LYS A 1 82 ? -4.790 15.352 11.418 1.00 91.69 82 LYS A C 1
ATOM 652 O O . LYS A 1 82 ? -5.910 15.813 11.198 1.00 91.69 82 LYS A O 1
ATOM 657 N N . HIS A 1 83 ? -3.844 15.309 10.482 1.00 93.94 83 HIS A N 1
ATOM 658 C CA . HIS A 1 83 ? -4.059 15.804 9.127 1.00 93.94 83 HIS A CA 1
ATOM 659 C C . HIS A 1 83 ? -5.035 14.913 8.347 1.00 93.94 83 HIS A C 1
ATOM 661 O O . HIS A 1 83 ? -6.013 15.421 7.797 1.00 93.94 83 HIS A O 1
ATOM 667 N N . ILE A 1 84 ? -4.835 13.591 8.386 1.00 96.00 84 ILE A N 1
ATOM 668 C CA . ILE A 1 84 ? -5.723 12.612 7.744 1.00 96.00 84 ILE A CA 1
ATOM 669 C C . ILE A 1 84 ? -7.137 12.697 8.335 1.00 96.00 84 ILE A C 1
ATOM 671 O O . ILE A 1 84 ? -8.106 12.802 7.583 1.00 96.00 84 ILE A O 1
ATOM 675 N N . LEU A 1 85 ? -7.263 12.745 9.667 1.00 94.88 85 LEU A N 1
ATOM 676 C CA . LEU A 1 85 ? -8.553 12.891 10.354 1.00 94.88 85 LEU A CA 1
ATOM 677 C C . LEU A 1 85 ? -9.277 14.193 9.992 1.00 94.88 85 LEU A C 1
ATOM 679 O O . LEU A 1 85 ? -10.498 14.223 9.862 1.00 94.88 85 LEU A O 1
ATOM 683 N N . LYS A 1 86 ? -8.544 15.297 9.816 1.00 94.94 86 LYS A N 1
ATOM 684 C CA . LYS A 1 86 ? -9.145 16.562 9.379 1.00 94.94 86 LYS A CA 1
ATOM 685 C C . LYS A 1 86 ? -9.739 16.438 7.974 1.00 94.94 86 LYS A C 1
ATOM 687 O O . LYS A 1 86 ? -10.836 16.939 7.740 1.00 94.94 86 LYS A O 1
ATOM 692 N N . ILE A 1 87 ? -9.028 15.787 7.057 1.00 96.00 87 ILE A N 1
ATOM 693 C CA . ILE A 1 87 ? -9.454 15.615 5.660 1.00 96.00 87 ILE A CA 1
ATOM 694 C C . ILE A 1 87 ? -10.625 14.635 5.563 1.00 96.00 87 ILE A C 1
ATOM 696 O O . ILE A 1 87 ? -11.566 14.878 4.809 1.00 96.00 87 ILE A O 1
ATOM 700 N N . SER A 1 88 ? -10.626 13.570 6.368 1.00 95.44 88 SER A N 1
ATOM 701 C CA . SER A 1 88 ? -11.673 12.544 6.336 1.00 95.44 88 SER A CA 1
ATOM 702 C C . SER A 1 88 ? -13.066 13.060 6.726 1.00 95.44 88 SER A C 1
ATOM 704 O O . SER A 1 88 ? -14.081 12.486 6.318 1.00 95.44 88 SER A O 1
ATOM 706 N N . LYS A 1 89 ? -13.147 14.182 7.453 1.00 93.75 89 LYS A N 1
ATOM 707 C CA . LYS A 1 89 ? -14.423 14.834 7.788 1.00 93.75 89 LYS A CA 1
ATOM 708 C C . LYS A 1 89 ? -15.190 15.274 6.541 1.00 93.75 89 LYS A C 1
ATOM 710 O O . LYS A 1 89 ? -16.401 15.050 6.472 1.00 93.75 89 LYS A O 1
ATOM 715 N N . SER A 1 90 ? -14.501 15.851 5.556 1.00 94.69 90 SER A N 1
ATOM 716 C CA . SER A 1 90 ? -15.114 16.404 4.340 1.00 94.69 90 SER A CA 1
ATOM 717 C C . SER A 1 90 ? -14.936 15.530 3.097 1.00 94.69 90 SER A C 1
ATOM 719 O O . SER A 1 90 ? -15.81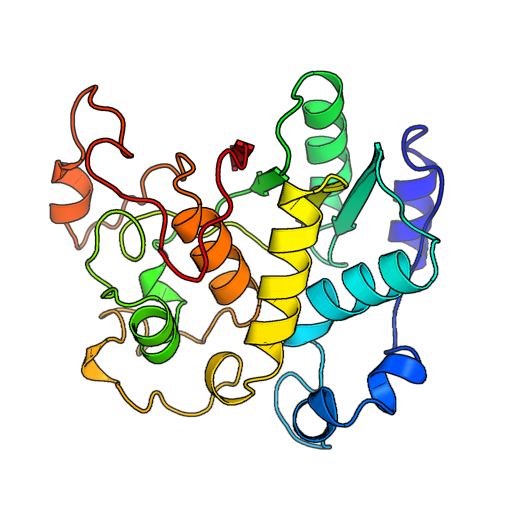0 15.535 2.233 1.00 94.69 90 SER A O 1
ATOM 721 N N . ASP A 1 91 ? -13.855 14.759 2.998 1.00 95.75 91 ASP A N 1
ATOM 722 C CA . ASP A 1 91 ? -13.576 13.894 1.849 1.00 95.75 91 ASP A CA 1
ATOM 723 C C . ASP A 1 91 ? -14.107 12.475 2.096 1.00 95.75 91 ASP A C 1
ATOM 725 O O . ASP A 1 91 ? -13.875 11.915 3.165 1.00 95.75 91 ASP A O 1
ATOM 729 N N . LYS A 1 92 ? -14.813 11.886 1.121 1.00 95.31 92 LYS A N 1
ATOM 730 C CA . LYS A 1 92 ? -15.436 10.548 1.206 1.00 95.31 92 LYS A CA 1
ATOM 731 C C . LYS A 1 92 ? -14.766 9.495 0.311 1.00 95.31 92 LYS A C 1
ATOM 733 O O . LYS A 1 92 ? -15.378 8.471 0.017 1.00 95.31 92 LYS A O 1
ATOM 738 N N . SER A 1 93 ? -13.533 9.741 -0.130 1.00 97.25 93 SER A N 1
ATOM 739 C CA . SER A 1 93 ? -12.731 8.774 -0.894 1.00 97.25 93 SER A CA 1
ATOM 740 C C . SER A 1 93 ? -12.505 7.483 -0.108 1.00 97.25 93 SER A C 1
ATOM 742 O O . SER A 1 93 ? -12.461 7.492 1.116 1.00 97.25 93 SER A O 1
ATOM 744 N N . ASP A 1 94 ? -12.353 6.355 -0.788 1.00 98.12 94 ASP A N 1
ATOM 745 C CA . ASP A 1 94 ? -12.153 5.074 -0.110 1.00 98.12 94 ASP A CA 1
ATOM 746 C C . ASP A 1 94 ? -10.801 5.017 0.609 1.00 98.12 94 ASP A C 1
ATOM 748 O O . ASP A 1 94 ? -10.696 4.414 1.671 1.00 98.12 94 ASP A O 1
ATOM 752 N N . VAL A 1 95 ? -9.783 5.677 0.050 1.00 98.38 95 VAL A N 1
ATOM 753 C CA . VAL A 1 95 ? -8.436 5.774 0.623 1.00 98.38 95 VAL A CA 1
ATOM 754 C C . VAL A 1 95 ? -8.020 7.241 0.719 1.00 98.38 95 VAL A C 1
ATOM 756 O O . VAL A 1 95 ? -8.194 7.991 -0.239 1.00 98.38 95 VAL A O 1
ATOM 759 N N . ILE A 1 96 ? -7.449 7.647 1.853 1.00 97.88 96 ILE A N 1
ATOM 760 C CA . ILE A 1 96 ? -6.761 8.932 2.038 1.00 97.88 96 ILE A CA 1
ATOM 761 C C . ILE A 1 96 ? -5.309 8.617 2.390 1.00 97.88 96 ILE A C 1
ATOM 763 O O . ILE A 1 96 ? -5.048 7.954 3.396 1.00 97.88 96 ILE A O 1
ATOM 767 N N . ILE A 1 97 ? -4.369 9.071 1.566 1.00 96.62 97 ILE A N 1
ATOM 768 C CA . ILE A 1 97 ? -2.953 8.710 1.688 1.00 96.62 97 ILE A CA 1
ATOM 769 C C . ILE A 1 97 ? -2.064 9.831 1.154 1.00 96.62 97 ILE A C 1
ATOM 771 O O . ILE A 1 97 ? -2.402 10.479 0.168 1.00 96.62 97 ILE A O 1
ATOM 775 N N . ALA A 1 98 ? -0.931 10.080 1.807 1.00 92.81 98 ALA A N 1
ATOM 776 C CA . ALA A 1 98 ? 0.028 11.071 1.326 1.00 92.81 98 ALA A CA 1
ATOM 777 C C . ALA A 1 98 ? 0.906 10.494 0.211 1.00 92.81 98 ALA A C 1
ATOM 779 O O . ALA A 1 98 ? 1.153 9.291 0.184 1.00 92.81 98 ALA A O 1
ATOM 780 N N . SER A 1 99 ? 1.452 11.345 -0.654 1.00 89.25 99 SER A N 1
ATOM 781 C CA . SER A 1 99 ? 2.455 10.939 -1.650 1.00 89.25 99 SER A CA 1
ATOM 782 C C . SER A 1 99 ? 3.882 11.284 -1.209 1.00 89.25 99 SER A C 1
ATOM 784 O O . SER A 1 99 ? 4.126 12.199 -0.408 1.00 89.25 99 SER A O 1
ATOM 786 N N . GLN A 1 100 ? 4.866 10.535 -1.709 1.00 86.06 100 GLN A N 1
ATOM 787 C CA . GLN A 1 100 ? 6.266 10.953 -1.677 1.00 86.06 100 GLN A CA 1
ATOM 788 C C . GLN A 1 100 ? 6.645 11.774 -2.905 1.00 86.06 100 GLN A C 1
ATOM 790 O O . GLN A 1 100 ? 5.995 11.714 -3.940 1.00 86.06 100 GLN A O 1
ATOM 795 N N . SER A 1 101 ? 7.708 12.564 -2.758 1.00 83.50 101 SER A N 1
ATOM 796 C CA . SER A 1 101 ? 8.192 13.472 -3.797 1.00 83.50 101 SER A CA 1
ATOM 797 C C . SER A 1 101 ? 8.855 12.750 -4.970 1.00 83.50 101 SER A C 1
ATOM 799 O O . SER A 1 101 ? 8.843 13.276 -6.078 1.00 83.50 101 SER A O 1
ATOM 801 N N . HIS A 1 102 ? 9.439 11.572 -4.733 1.00 85.94 102 HIS A N 1
ATOM 802 C CA . HIS A 1 102 ? 10.121 10.787 -5.761 1.00 85.94 102 HIS A CA 1
ATOM 803 C C . HIS A 1 102 ? 9.148 9.957 -6.597 1.00 85.94 102 HIS A C 1
ATOM 805 O O . HIS A 1 102 ? 8.076 9.567 -6.118 1.00 85.94 102 HIS A O 1
ATOM 811 N N . CYS A 1 103 ? 9.565 9.650 -7.826 1.00 89.81 103 CYS A N 1
ATOM 812 C CA . CYS A 1 103 ? 8.858 8.703 -8.672 1.00 89.81 103 CYS A CA 1
ATOM 813 C C . CYS A 1 103 ? 8.920 7.285 -8.080 1.00 89.81 103 CYS A C 1
ATOM 815 O O . CYS A 1 103 ? 9.859 6.921 -7.363 1.00 89.81 103 CYS A O 1
ATOM 817 N N . GLU A 1 104 ? 7.933 6.460 -8.424 1.00 93.50 104 GLU A N 1
ATOM 818 C CA . GLU A 1 104 ? 7.858 5.042 -8.053 1.00 93.50 104 GLU A CA 1
ATOM 819 C C . GLU A 1 104 ? 9.152 4.284 -8.353 1.00 93.50 104 GLU A C 1
ATOM 821 O O . GLU A 1 104 ? 9.683 3.569 -7.502 1.00 93.50 104 GLU A O 1
ATOM 826 N N . HIS A 1 105 ? 9.691 4.473 -9.560 1.00 92.69 105 HIS A N 1
ATOM 827 C CA . HIS A 1 105 ? 10.822 3.694 -10.056 1.00 92.69 105 HIS A CA 1
ATOM 828 C C . HIS A 1 105 ? 12.124 3.878 -9.270 1.00 92.69 105 HIS A C 1
ATOM 830 O O . HIS A 1 105 ? 13.063 3.102 -9.447 1.00 92.69 105 HIS A O 1
ATOM 836 N N . VAL A 1 106 ? 12.216 4.905 -8.423 1.00 92.44 106 VAL A N 1
ATOM 837 C CA . VAL A 1 106 ? 13.379 5.118 -7.554 1.00 92.44 106 VAL A CA 1
ATOM 838 C C . VAL A 1 106 ? 13.452 4.059 -6.461 1.00 92.44 106 VAL A C 1
ATOM 840 O O . VAL A 1 106 ? 14.544 3.703 -6.026 1.00 92.44 106 VAL A O 1
ATOM 843 N N . TRP A 1 107 ? 12.300 3.564 -6.012 1.00 93.81 107 TRP A N 1
ATOM 844 C CA . TRP A 1 107 ? 12.181 2.767 -4.793 1.00 93.81 107 TRP A CA 1
ATOM 845 C C . TRP A 1 107 ? 11.462 1.427 -4.993 1.00 93.81 107 TRP A C 1
ATOM 847 O O . TRP A 1 107 ? 11.362 0.642 -4.050 1.00 93.81 107 TRP A O 1
ATOM 857 N N . THR A 1 108 ? 10.961 1.156 -6.195 1.00 95.88 108 THR A N 1
ATOM 858 C CA . THR A 1 108 ? 10.230 -0.073 -6.521 1.00 95.88 108 THR A CA 1
ATOM 859 C C . THR A 1 108 ? 11.104 -1.030 -7.314 1.00 95.88 108 THR A C 1
ATOM 861 O O . THR A 1 108 ? 11.681 -0.664 -8.336 1.00 95.88 108 THR A O 1
ATOM 864 N N . LYS A 1 109 ? 11.209 -2.267 -6.815 1.00 96.25 109 LYS A N 1
ATOM 865 C CA . LYS A 1 109 ? 11.988 -3.342 -7.440 1.00 96.25 109 LYS A CA 1
ATOM 866 C C . LYS A 1 109 ? 11.402 -3.725 -8.806 1.00 96.25 109 LYS A C 1
ATOM 868 O O . LYS A 1 109 ? 10.183 -3.802 -8.945 1.00 96.25 109 LYS A O 1
ATOM 873 N N . GLY A 1 110 ? 12.262 -4.040 -9.776 1.00 96.81 110 GLY A N 1
ATOM 874 C CA . GLY A 1 110 ? 11.890 -4.468 -11.130 1.00 96.81 110 GLY A CA 1
ATOM 875 C C . GLY A 1 110 ? 10.871 -5.608 -11.176 1.00 96.81 110 GLY A C 1
ATOM 876 O O . GLY A 1 110 ? 9.919 -5.539 -11.946 1.00 96.81 110 GLY A O 1
ATOM 877 N N . ASP A 1 111 ? 10.998 -6.603 -10.294 1.00 97.56 111 ASP A N 1
ATOM 878 C CA . ASP A 1 111 ? 10.076 -7.749 -10.218 1.00 97.56 111 ASP A CA 1
ATOM 879 C C . ASP A 1 111 ? 8.651 -7.322 -9.835 1.00 97.56 111 ASP A C 1
ATOM 881 O O . ASP A 1 111 ? 7.683 -7.970 -10.216 1.00 97.56 111 ASP A O 1
ATOM 885 N N . ILE A 1 112 ? 8.495 -6.202 -9.117 1.00 98.06 112 ILE A N 1
ATOM 886 C CA . ILE A 1 112 ? 7.173 -5.639 -8.829 1.00 98.06 112 ILE A CA 1
ATOM 887 C C . ILE A 1 112 ? 6.586 -5.015 -10.102 1.00 98.06 112 ILE A C 1
ATOM 889 O O . ILE A 1 112 ? 5.410 -5.216 -10.378 1.00 98.06 112 ILE A O 1
ATOM 893 N N . PHE A 1 113 ? 7.368 -4.304 -10.919 1.00 97.75 113 PHE A N 1
ATOM 894 C CA . PHE A 1 113 ? 6.867 -3.816 -12.213 1.00 97.75 113 PHE A CA 1
ATOM 895 C C . PHE A 1 113 ? 6.453 -4.979 -13.125 1.00 97.75 113 PHE A C 1
ATOM 897 O O . PHE A 1 113 ? 5.356 -4.959 -13.688 1.00 97.75 113 PHE A O 1
ATOM 904 N N . GLU A 1 114 ? 7.272 -6.032 -13.180 1.00 97.62 114 GLU A N 1
ATOM 905 C CA . GLU A 1 114 ? 6.970 -7.262 -13.919 1.00 97.62 114 GLU A CA 1
ATOM 906 C C . GLU A 1 114 ? 5.669 -7.918 -13.445 1.00 97.62 114 GLU A C 1
ATOM 908 O O . GLU A 1 114 ? 4.814 -8.262 -14.262 1.00 97.62 114 GLU A O 1
ATOM 913 N N . GLN A 1 115 ? 5.476 -8.023 -12.125 1.00 98.19 115 GLN A N 1
ATOM 914 C CA . GLN A 1 115 ? 4.276 -8.600 -11.519 1.00 98.19 115 GLN A CA 1
ATOM 915 C C . GLN A 1 115 ? 2.989 -7.889 -11.967 1.00 98.19 115 GLN A C 1
ATOM 917 O O . GLN A 1 115 ? 1.941 -8.525 -12.092 1.00 98.19 115 GLN A O 1
ATOM 922 N N . PHE A 1 116 ? 3.069 -6.581 -12.221 1.00 97.62 116 PHE A N 1
ATOM 923 C CA . PHE A 1 116 ? 1.966 -5.740 -12.691 1.00 97.62 116 PHE A CA 1
ATOM 924 C C . PHE A 1 116 ? 1.946 -5.568 -14.221 1.00 97.62 116 PHE A C 1
ATOM 926 O O . PHE A 1 116 ? 1.175 -4.761 -14.740 1.00 97.62 116 PHE A O 1
ATOM 933 N N . GLY A 1 117 ? 2.782 -6.312 -14.954 1.00 96.69 117 GLY A N 1
ATOM 934 C CA . GLY A 1 117 ? 2.830 -6.284 -16.416 1.00 96.69 117 GLY A CA 1
ATOM 935 C C . GLY A 1 117 ? 3.220 -4.922 -16.992 1.00 96.69 117 GLY A C 1
ATOM 936 O O . GLY A 1 117 ? 2.714 -4.541 -18.045 1.00 96.69 117 GLY A O 1
ATOM 937 N N . THR A 1 118 ? 4.076 -4.179 -16.290 1.00 94.38 118 THR A N 1
ATOM 938 C CA . THR A 1 118 ? 4.487 -2.813 -16.640 1.00 94.38 118 THR A CA 1
ATOM 939 C C . THR A 1 118 ? 6.007 -2.656 -16.529 1.00 94.38 118 THR A C 1
ATOM 941 O O . THR A 1 118 ? 6.719 -3.570 -16.114 1.00 94.38 118 THR A O 1
ATOM 944 N N . THR A 1 119 ? 6.523 -1.488 -16.902 1.00 93.88 119 THR A N 1
ATOM 945 C CA . THR A 1 119 ? 7.940 -1.125 -16.800 1.00 93.88 119 THR A CA 1
ATOM 946 C C . THR A 1 119 ? 8.139 0.090 -15.895 1.00 93.88 119 THR A C 1
ATOM 948 O O . THR A 1 119 ? 7.193 0.794 -15.536 1.00 93.88 119 THR A O 1
ATOM 951 N N . TRP A 1 120 ? 9.390 0.338 -15.507 1.00 92.56 120 TRP A N 1
ATOM 952 C CA . TRP A 1 120 ? 9.764 1.464 -14.650 1.00 92.56 120 TRP A CA 1
ATOM 953 C C . TRP A 1 120 ? 9.577 2.835 -15.317 1.00 92.56 120 TRP A C 1
ATOM 955 O O . TRP A 1 120 ? 9.511 3.844 -14.621 1.00 92.56 120 TRP A O 1
ATOM 965 N N . ASP A 1 121 ? 9.530 2.888 -16.649 1.00 88.88 121 ASP A N 1
ATOM 966 C CA . ASP A 1 121 ? 9.332 4.109 -17.432 1.00 88.88 121 ASP A CA 1
ATOM 967 C C . ASP A 1 121 ? 7.877 4.300 -17.882 1.00 88.88 121 ASP A C 1
ATOM 969 O O . ASP A 1 121 ? 7.578 5.238 -18.626 1.00 88.88 121 ASP A O 1
ATOM 973 N N . ASP A 1 122 ? 6.967 3.442 -17.412 1.00 88.62 122 ASP A N 1
ATOM 974 C CA . ASP A 1 122 ? 5.536 3.617 -17.618 1.00 88.62 122 ASP A CA 1
ATOM 975 C C . ASP A 1 122 ? 5.055 4.915 -16.930 1.00 88.62 122 ASP A C 1
ATOM 977 O O . ASP A 1 122 ? 5.320 5.106 -15.735 1.00 88.62 122 ASP A O 1
ATOM 981 N N . PRO A 1 123 ? 4.346 5.813 -17.644 1.00 84.88 123 PRO A N 1
ATOM 982 C CA . PRO A 1 123 ? 3.896 7.087 -17.086 1.00 84.88 123 PRO A CA 1
ATOM 983 C C . PRO A 1 123 ? 2.956 6.966 -15.877 1.00 84.88 123 PRO A C 1
ATOM 985 O O . PRO A 1 123 ? 2.979 7.830 -15.003 1.00 84.88 123 PRO A O 1
ATOM 988 N N . HIS A 1 124 ? 2.141 5.909 -15.819 1.00 87.44 124 HIS A N 1
ATOM 989 C CA . HIS A 1 124 ? 1.204 5.652 -14.723 1.00 87.44 124 HIS A CA 1
ATOM 990 C C . HIS A 1 124 ? 1.893 5.039 -13.525 1.00 87.44 124 HIS A C 1
ATOM 992 O O . HIS A 1 124 ? 1.721 5.478 -12.388 1.00 87.44 124 HIS A O 1
ATOM 998 N N . TYR A 1 125 ? 2.662 3.986 -13.778 1.00 91.31 125 TYR A N 1
ATOM 999 C CA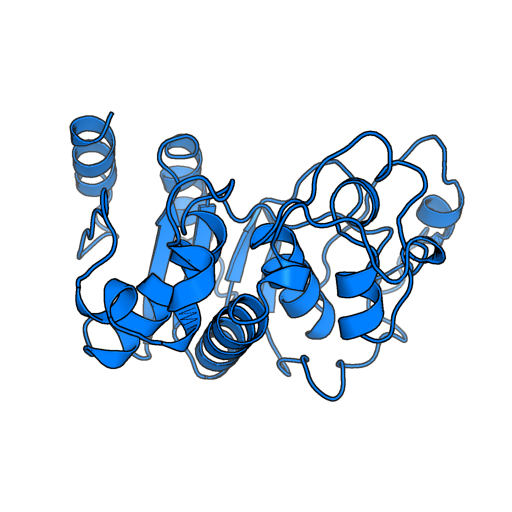 . TYR A 1 125 ? 3.230 3.180 -12.717 1.00 91.31 125 TYR A CA 1
ATOM 1000 C C . TYR A 1 125 ? 4.541 3.774 -12.237 1.00 91.31 125 TYR A C 1
ATOM 1002 O O . TYR A 1 125 ? 4.649 4.179 -11.079 1.00 91.31 125 TYR A O 1
ATOM 1010 N N . GLY A 1 126 ? 5.519 3.837 -13.135 1.00 90.94 126 GLY A N 1
ATOM 1011 C CA . GLY A 1 126 ? 6.907 4.131 -12.830 1.00 90.94 126 GLY A CA 1
ATOM 1012 C C . GLY A 1 126 ? 7.223 5.616 -12.667 1.00 90.94 126 GLY A C 1
ATOM 1013 O O . GLY A 1 126 ? 7.912 5.985 -11.714 1.00 90.94 126 GLY A O 1
ATOM 1014 N N . LEU A 1 127 ? 6.677 6.469 -13.542 1.00 87.75 127 LEU A N 1
ATOM 1015 C CA . LEU A 1 127 ? 6.933 7.920 -13.587 1.00 87.75 127 LEU A CA 1
ATOM 1016 C C . LEU A 1 127 ? 5.841 8.756 -12.897 1.00 87.75 127 LEU A C 1
ATOM 1018 O O . LEU A 1 127 ? 5.598 9.909 -13.256 1.00 87.75 127 LEU A O 1
ATOM 1022 N N . SER A 1 128 ? 5.193 8.190 -11.884 1.00 87.31 128 SER A N 1
ATOM 1023 C CA . SER A 1 128 ? 4.266 8.907 -11.010 1.00 87.31 128 SER A CA 1
ATOM 1024 C C . SER A 1 128 ? 4.699 8.786 -9.551 1.00 87.31 128 SER A C 1
ATOM 1026 O O . SER A 1 128 ? 5.517 7.930 -9.190 1.00 87.31 128 SER A O 1
ATOM 1028 N N . GLN A 1 129 ? 4.167 9.654 -8.689 1.00 89.44 129 GLN A N 1
ATOM 1029 C CA . GLN A 1 129 ? 4.498 9.622 -7.265 1.00 89.44 129 GLN A CA 1
ATOM 1030 C C . GLN A 1 129 ? 4.081 8.298 -6.620 1.00 89.44 129 GLN A C 1
ATOM 1032 O O . GLN A 1 129 ? 3.063 7.697 -6.969 1.00 89.44 129 GLN A O 1
ATOM 1037 N N . GLN A 1 130 ? 4.870 7.854 -5.646 1.00 91.94 130 GLN A N 1
ATOM 1038 C CA . GLN A 1 130 ? 4.528 6.697 -4.824 1.00 91.94 130 GLN A CA 1
ATOM 1039 C C . GLN A 1 130 ? 3.735 7.158 -3.580 1.00 91.94 130 GLN A C 1
ATOM 1041 O O . GLN A 1 130 ? 4.188 8.068 -2.879 1.00 91.94 130 GLN A O 1
ATOM 1046 N N . PRO A 1 131 ? 2.582 6.551 -3.249 1.00 93.62 131 PRO A N 1
ATOM 1047 C CA . PRO A 1 131 ? 1.892 6.760 -1.981 1.00 93.62 131 PRO A CA 1
ATOM 1048 C C . PRO A 1 131 ? 2.761 6.302 -0.797 1.00 93.62 131 PRO A C 1
ATOM 1050 O O . PRO A 1 131 ? 3.459 5.295 -0.879 1.00 93.62 131 PRO A O 1
ATOM 1053 N N . LYS A 1 132 ? 2.708 7.027 0.320 1.00 92.62 132 LYS A N 1
ATOM 1054 C CA . LYS A 1 132 ? 3.440 6.750 1.562 1.00 92.62 132 LYS A CA 1
ATOM 1055 C C . LYS A 1 132 ? 2.637 5.822 2.465 1.00 92.62 132 LYS A C 1
ATOM 1057 O O . LYS A 1 132 ? 1.611 6.224 3.008 1.00 92.62 132 LYS A O 1
ATOM 1062 N N . ALA A 1 133 ? 3.117 4.599 2.674 1.00 94.75 133 ALA A N 1
ATOM 1063 C CA . ALA A 1 133 ? 2.393 3.597 3.460 1.00 94.75 133 ALA A CA 1
ATOM 1064 C C . ALA A 1 133 ? 2.531 3.788 4.980 1.00 94.75 133 ALA A C 1
ATOM 1066 O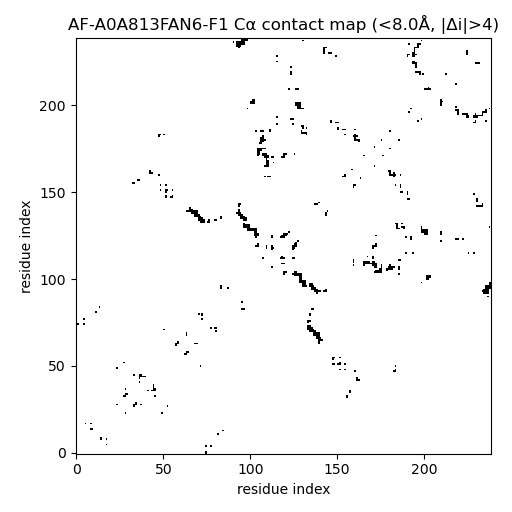 O . ALA A 1 133 ? 1.913 3.044 5.741 1.00 94.75 133 ALA A O 1
ATOM 1067 N N . GLN A 1 134 ? 3.314 4.774 5.437 1.00 94.81 134 GLN A N 1
ATOM 1068 C CA . GLN A 1 134 ? 3.513 5.010 6.868 1.00 94.81 134 GLN A CA 1
ATOM 1069 C C . GLN A 1 134 ? 2.294 5.614 7.572 1.00 94.81 134 GLN A C 1
ATOM 1071 O O . GLN A 1 134 ? 2.163 5.479 8.783 1.00 94.81 134 GLN A O 1
ATOM 1076 N N . ALA A 1 135 ? 1.387 6.274 6.849 1.00 95.88 135 ALA A N 1
ATOM 1077 C CA . ALA A 1 135 ? 0.114 6.711 7.408 1.00 95.88 135 ALA A CA 1
ATOM 1078 C C . ALA A 1 135 ? -0.957 6.789 6.320 1.00 95.88 135 ALA A C 1
ATOM 1080 O O . ALA A 1 135 ? -0.767 7.451 5.299 1.00 95.88 135 ALA A O 1
ATOM 1081 N N . TYR A 1 136 ? -2.092 6.136 6.550 1.00 97.56 136 TYR A N 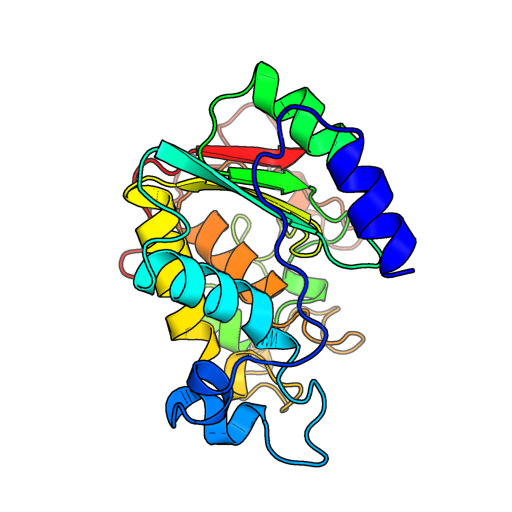1
ATOM 1082 C CA . TYR A 1 136 ? -3.215 6.137 5.617 1.00 97.56 136 TYR A CA 1
ATOM 1083 C C . TYR A 1 136 ? -4.532 5.890 6.344 1.00 97.56 136 TYR A C 1
ATOM 1085 O O . TYR A 1 136 ? -4.572 5.261 7.402 1.00 97.56 136 TYR A O 1
ATOM 1093 N N . MET A 1 137 ? -5.625 6.344 5.737 1.00 98.19 137 MET A N 1
ATOM 1094 C CA . MET A 1 137 ? -6.973 5.948 6.123 1.00 98.19 137 MET A CA 1
ATOM 1095 C C . MET A 1 137 ? -7.637 5.176 4.987 1.00 98.19 137 MET A C 1
ATOM 1097 O O . MET A 1 137 ? -7.567 5.595 3.833 1.00 98.19 137 MET A O 1
ATOM 1101 N N . MET A 1 138 ? -8.304 4.073 5.319 1.00 98.56 138 MET A N 1
ATOM 1102 C CA . MET A 1 138 ? -9.165 3.316 4.416 1.00 98.56 138 MET A CA 1
ATOM 1103 C C . MET A 1 138 ? -10.569 3.218 4.999 1.00 98.56 138 MET A C 1
ATOM 1105 O O . MET A 1 138 ? -10.744 2.757 6.122 1.00 98.56 138 MET A O 1
ATOM 1109 N N . ARG A 1 139 ? -11.574 3.596 4.215 1.00 98.44 139 ARG A N 1
ATOM 1110 C CA . ARG A 1 139 ? -12.982 3.350 4.534 1.00 98.44 139 ARG A CA 1
ATOM 1111 C C . ARG A 1 139 ? -13.314 1.931 4.155 1.00 98.44 139 ARG A C 1
ATOM 1113 O O . ARG A 1 139 ? -13.183 1.573 2.983 1.00 98.44 139 ARG A O 1
ATOM 1120 N N . ILE A 1 140 ? -13.717 1.113 5.109 1.00 98.50 140 ILE A N 1
ATOM 1121 C CA . ILE A 1 140 ? -13.890 -0.314 4.886 1.00 98.50 140 ILE A CA 1
ATOM 1122 C C . ILE A 1 140 ? -15.191 -0.554 4.132 1.00 98.50 140 ILE A C 1
ATOM 1124 O O . ILE A 1 140 ? -16.298 -0.411 4.643 1.00 98.50 140 ILE A O 1
ATOM 1128 N N . ASN A 1 141 ? -15.032 -0.899 2.863 1.00 98.50 141 ASN A N 1
ATOM 1129 C CA . ASN A 1 141 ? -16.085 -1.269 1.937 1.00 98.50 141 ASN A CA 1
ATOM 1130 C C . ASN A 1 141 ? -15.553 -2.364 1.001 1.00 98.50 141 ASN A C 1
ATOM 1132 O O . ASN A 1 141 ? -14.385 -2.740 1.081 1.00 98.50 141 ASN A O 1
ATOM 1136 N N . GLU A 1 142 ? -16.377 -2.868 0.086 1.00 98.44 142 GLU A N 1
ATOM 1137 C CA . GLU A 1 142 ? -15.970 -3.957 -0.817 1.00 98.44 142 GLU A CA 1
ATOM 1138 C C . GLU A 1 142 ? -14.687 -3.657 -1.616 1.00 98.44 142 GLU A C 1
ATOM 1140 O O . GLU A 1 142 ? -13.866 -4.547 -1.848 1.00 98.44 142 GLU A O 1
ATOM 1145 N N . ARG A 1 143 ? -14.463 -2.391 -1.997 1.00 98.50 143 ARG A N 1
ATOM 1146 C CA . ARG A 1 143 ? -13.284 -1.974 -2.772 1.00 98.50 143 ARG A CA 1
ATOM 1147 C C . ARG A 1 143 ? -12.018 -2.022 -1.915 1.00 98.50 143 ARG A C 1
ATOM 1149 O O . ARG A 1 143 ? -11.026 -2.621 -2.328 1.00 98.50 143 ARG A O 1
ATOM 1156 N N . THR A 1 144 ? -12.040 -1.455 -0.711 1.00 98.56 144 THR A N 1
ATOM 1157 C CA . THR A 1 144 ? -10.868 -1.474 0.186 1.00 98.56 144 THR A CA 1
ATOM 1158 C C . THR A 1 144 ? -10.615 -2.846 0.791 1.00 98.56 144 THR A C 1
ATOM 1160 O O . THR A 1 144 ? -9.458 -3.213 0.963 1.00 98.56 144 THR A O 1
ATOM 1163 N N . LEU A 1 145 ? -11.653 -3.658 1.019 1.00 98.38 145 LEU A N 1
ATOM 1164 C CA . LEU A 1 145 ? -11.479 -5.066 1.380 1.00 98.38 145 LEU A CA 1
ATOM 1165 C C . LEU A 1 145 ? -10.751 -5.838 0.277 1.00 98.38 145 LEU A C 1
ATOM 1167 O O . LEU A 1 145 ? -9.813 -6.580 0.567 1.00 98.38 145 LEU A O 1
ATOM 1171 N N . LYS A 1 146 ? -11.138 -5.646 -0.992 1.00 98.56 146 LYS A N 1
ATOM 1172 C CA . LYS A 1 146 ? -10.421 -6.246 -2.126 1.00 98.56 146 LYS A CA 1
ATOM 1173 C C . LYS A 1 146 ? -8.968 -5.766 -2.173 1.00 98.56 146 LYS A C 1
ATOM 1175 O O . LYS A 1 146 ? -8.073 -6.594 -2.317 1.00 98.56 146 LYS A O 1
ATOM 1180 N N . LEU A 1 147 ? -8.732 -4.462 -2.010 1.00 98.69 147 LEU A N 1
ATOM 1181 C CA . LEU A 1 147 ? -7.389 -3.875 -1.990 1.00 98.69 147 LEU A CA 1
ATOM 1182 C C . LEU A 1 147 ? -6.511 -4.485 -0.884 1.00 98.69 147 LEU A C 1
ATOM 1184 O O . LEU A 1 147 ? -5.400 -4.924 -1.166 1.00 98.69 147 LEU A O 1
ATOM 1188 N N . LEU A 1 148 ? -7.017 -4.564 0.351 1.00 98.62 148 LEU A N 1
ATOM 1189 C CA . LEU A 1 148 ? -6.303 -5.126 1.503 1.00 98.62 148 LEU A CA 1
ATOM 1190 C C . LEU A 1 148 ? -5.978 -6.611 1.319 1.00 98.62 148 LEU A C 1
ATOM 1192 O O . LEU A 1 148 ? -4.884 -7.040 1.688 1.00 98.62 148 LEU A O 1
ATOM 1196 N N . ARG A 1 149 ? -6.891 -7.393 0.730 1.00 98.56 149 ARG A N 1
ATOM 1197 C CA . ARG A 1 149 ? -6.657 -8.814 0.426 1.00 98.56 149 ARG A CA 1
ATOM 1198 C C . ARG A 1 149 ? -5.585 -8.999 -0.641 1.00 98.56 149 ARG A C 1
ATOM 1200 O O . ARG A 1 149 ? -4.691 -9.812 -0.453 1.00 98.56 149 ARG A O 1
ATOM 1207 N N . LEU A 1 150 ? -5.648 -8.228 -1.730 1.00 98.75 150 LEU A N 1
ATOM 1208 C CA . LEU A 1 150 ? -4.618 -8.249 -2.776 1.00 98.75 150 LEU A CA 1
ATOM 1209 C C . LE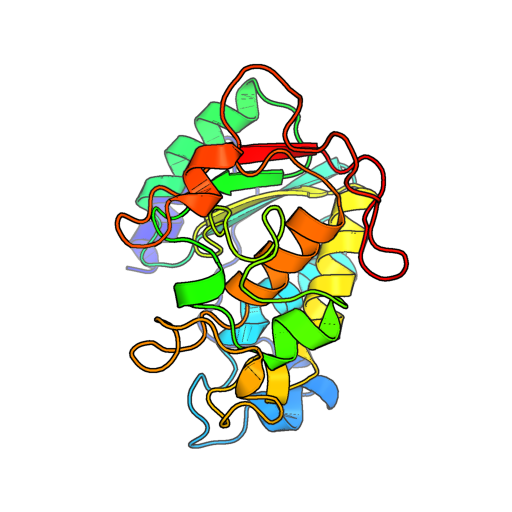U A 1 150 ? -3.254 -7.820 -2.231 1.00 98.75 150 LEU A C 1
ATOM 1211 O O . LEU A 1 150 ? -2.233 -8.382 -2.619 1.00 98.75 150 LEU A O 1
ATOM 1215 N N . TRP A 1 151 ? -3.240 -6.839 -1.325 1.00 98.62 151 TRP A N 1
ATOM 1216 C CA . TRP A 1 151 ? -2.015 -6.400 -0.672 1.00 98.62 151 TRP A CA 1
ATOM 1217 C C . TRP A 1 151 ? -1.422 -7.522 0.171 1.00 98.62 151 TRP A C 1
ATOM 1219 O O . TRP A 1 151 ? -0.267 -7.865 -0.043 1.00 98.62 151 TRP A O 1
ATOM 1229 N N . GLU A 1 152 ? -2.194 -8.140 1.069 1.00 98.44 152 GLU A N 1
ATOM 1230 C CA . GLU A 1 152 ? -1.711 -9.278 1.863 1.00 98.44 152 GLU A CA 1
ATOM 1231 C C . GLU A 1 152 ? -1.227 -10.434 0.976 1.00 98.44 152 GLU A C 1
ATOM 1233 O O . GLU A 1 152 ? -0.133 -10.940 1.206 1.00 98.44 152 GLU A O 1
ATOM 1238 N N . ASP A 1 153 ? -1.986 -10.803 -0.058 1.00 98.50 153 ASP A N 1
ATOM 1239 C CA . ASP A 1 153 ? -1.639 -11.891 -0.980 1.00 98.50 153 ASP A CA 1
ATOM 1240 C C . ASP A 1 153 ? -0.282 -11.662 -1.659 1.00 98.50 153 ASP A C 1
ATOM 1242 O O . ASP A 1 153 ? 0.602 -12.515 -1.587 1.00 98.50 153 ASP A O 1
ATOM 1246 N N . LEU A 1 154 ? -0.059 -10.473 -2.229 1.00 98.38 154 LEU A N 1
ATOM 1247 C CA . LEU A 1 154 ? 1.228 -10.119 -2.837 1.00 98.38 154 LEU A CA 1
ATOM 1248 C C . LEU A 1 154 ? 2.367 -10.051 -1.816 1.00 98.38 154 LEU A C 1
ATOM 1250 O O . LEU A 1 154 ? 3.501 -10.383 -2.155 1.00 98.38 154 LEU A O 1
ATOM 1254 N N . MET A 1 155 ? 2.079 -9.663 -0.568 1.00 97.56 155 MET A N 1
ATOM 1255 C CA . MET A 1 155 ? 3.089 -9.684 0.490 1.00 97.56 155 MET A CA 1
ATOM 1256 C C . MET A 1 155 ? 3.543 -11.108 0.838 1.00 97.56 155 MET A C 1
ATOM 1258 O O . MET A 1 155 ? 4.602 -11.240 1.440 1.00 97.56 155 MET A O 1
ATOM 1262 N N . THR A 1 156 ? 2.798 -12.166 0.482 1.00 96.94 156 THR A N 1
ATOM 1263 C CA . THR A 1 156 ? 3.230 -13.556 0.733 1.00 96.94 156 THR A CA 1
ATOM 1264 C C . THR A 1 156 ? 4.410 -13.982 -0.143 1.00 96.94 156 THR A C 1
ATOM 1266 O O . THR A 1 156 ? 5.157 -14.890 0.236 1.00 96.94 156 THR A O 1
ATOM 1269 N N . ASP A 1 157 ? 4.631 -13.313 -1.279 1.00 96.75 157 ASP A N 1
ATOM 1270 C CA . ASP A 1 157 ? 5.832 -13.519 -2.079 1.00 96.75 157 ASP A CA 1
ATOM 1271 C C . ASP A 1 157 ? 7.003 -12.741 -1.470 1.00 96.75 157 ASP A C 1
ATOM 1273 O O . ASP A 1 157 ? 7.230 -11.555 -1.733 1.00 96.75 157 ASP A O 1
ATOM 1277 N N . PHE A 1 158 ? 7.790 -13.455 -0.665 1.00 95.31 158 PHE A N 1
ATOM 1278 C CA . PHE A 1 158 ? 8.968 -12.906 -0.003 1.00 95.31 158 PHE A CA 1
ATOM 1279 C C . PHE A 1 158 ? 9.960 -12.263 -0.987 1.00 95.31 158 PHE A C 1
ATOM 1281 O O . PHE A 1 158 ? 10.648 -11.304 -0.630 1.00 95.31 158 PHE A O 1
ATOM 1288 N N . HIS A 1 159 ? 10.045 -12.745 -2.229 1.00 95.12 159 HIS A N 1
ATOM 1289 C CA . HIS A 1 159 ? 10.980 -12.197 -3.206 1.00 95.12 159 HIS A CA 1
ATOM 1290 C C . HIS A 1 159 ? 10.614 -10.764 -3.609 1.00 95.12 159 HIS A C 1
ATOM 1292 O O . HIS A 1 159 ? 11.492 -9.897 -3.680 1.00 95.12 159 HIS A O 1
ATOM 1298 N N . LEU A 1 160 ? 9.321 -10.490 -3.812 1.00 95.62 160 LEU A N 1
ATOM 1299 C CA . LEU A 1 160 ? 8.840 -9.162 -4.201 1.00 95.62 160 LEU A CA 1
ATOM 1300 C C . LEU A 1 160 ? 9.168 -8.110 -3.140 1.00 95.62 160 LEU A C 1
ATOM 1302 O O . LEU A 1 160 ? 9.527 -6.978 -3.464 1.00 95.62 160 LEU A O 1
ATOM 1306 N N . VAL A 1 161 ? 9.082 -8.493 -1.867 1.00 93.31 161 VAL A N 1
ATOM 1307 C CA . VAL A 1 161 ? 9.136 -7.552 -0.742 1.00 93.31 161 VAL A CA 1
ATOM 1308 C C . VAL A 1 161 ? 10.475 -7.543 -0.022 1.00 93.31 161 VAL A C 1
ATOM 1310 O O . VAL A 1 161 ? 10.724 -6.628 0.749 1.00 93.31 161 VAL A O 1
ATOM 1313 N N . SER A 1 162 ? 11.356 -8.511 -0.263 1.00 92.31 162 SER A N 1
ATOM 1314 C CA . SER A 1 162 ? 12.687 -8.546 0.348 1.00 92.31 162 SER A CA 1
ATOM 1315 C C . SER A 1 162 ? 13.708 -7.664 -0.369 1.00 92.31 162 SER A C 1
ATOM 1317 O O . SER A 1 162 ? 13.416 -7.049 -1.394 1.00 92.31 162 SER A O 1
ATOM 1319 N N . ASP A 1 163 ? 14.933 -7.639 0.153 1.00 90.75 163 ASP A N 1
ATOM 1320 C CA . ASP A 1 163 ? 16.103 -7.046 -0.507 1.00 90.75 163 ASP A CA 1
ATOM 1321 C C . ASP A 1 163 ? 16.890 -8.061 -1.350 1.00 90.75 163 ASP A C 1
ATOM 1323 O O . ASP A 1 163 ? 18.025 -7.795 -1.744 1.00 90.75 163 ASP A O 1
ATOM 1327 N N . GLU A 1 164 ? 16.315 -9.236 -1.637 1.00 92.06 164 GLU A N 1
ATOM 1328 C CA . GLU A 1 164 ? 16.902 -10.132 -2.634 1.00 92.06 164 GLU A CA 1
ATOM 1329 C C . GLU A 1 164 ? 17.093 -9.371 -3.957 1.00 92.06 164 GLU A C 1
ATOM 1331 O O . GLU A 1 164 ? 16.180 -8.636 -4.363 1.00 92.06 164 GLU A O 1
ATOM 1336 N N . PRO A 1 165 ? 18.246 -9.528 -4.636 1.00 92.38 165 PRO A N 1
ATOM 1337 C CA . PRO A 1 165 ? 18.468 -8.910 -5.933 1.00 92.38 165 PRO A CA 1
ATOM 1338 C C . PRO A 1 165 ? 17.334 -9.241 -6.898 1.00 92.38 165 PRO A C 1
ATOM 1340 O O . PRO A 1 165 ? 16.850 -10.372 -6.924 1.00 92.38 165 PRO A O 1
ATOM 1343 N N . SER A 1 166 ? 16.933 -8.250 -7.689 1.00 94.12 166 SER A N 1
ATOM 1344 C CA . SER A 1 166 ? 15.892 -8.428 -8.696 1.00 94.12 166 SER A CA 1
ATOM 1345 C C . SER A 1 166 ? 16.260 -9.539 -9.679 1.00 94.12 166 SER A C 1
ATOM 1347 O O . SER A 1 166 ? 17.385 -9.548 -10.190 1.00 94.12 166 SER A O 1
ATOM 1349 N N . ARG A 1 167 ? 15.327 -10.458 -9.967 1.00 95.12 167 ARG A N 1
ATOM 1350 C CA . ARG A 1 167 ? 15.532 -11.486 -11.004 1.00 95.12 167 ARG A CA 1
ATOM 1351 C C . ARG A 1 167 ? 15.484 -10.853 -12.388 1.00 95.12 167 ARG A C 1
ATOM 1353 O O . ARG A 1 167 ? 16.232 -11.267 -13.271 1.00 95.12 167 ARG A O 1
ATOM 1360 N N . ASN A 1 168 ? 14.668 -9.813 -12.550 1.00 88.56 168 ASN A N 1
ATOM 1361 C CA . ASN A 1 168 ? 14.593 -9.009 -13.762 1.00 88.56 168 ASN A CA 1
ATOM 1362 C C . ASN A 1 168 ? 15.175 -7.602 -13.554 1.00 88.56 168 ASN A C 1
ATOM 1364 O O . ASN A 1 168 ? 14.481 -6.585 -13.604 1.00 88.56 168 ASN A O 1
ATOM 1368 N N . ALA A 1 169 ? 16.496 -7.534 -13.366 1.00 91.19 169 ALA A N 1
ATOM 1369 C CA . ALA A 1 169 ? 17.187 -6.270 -13.124 1.00 91.19 169 ALA A CA 1
ATOM 1370 C C . ALA A 1 169 ? 17.062 -5.249 -14.275 1.00 91.19 169 ALA A C 1
ATOM 1372 O O . ALA A 1 169 ? 17.316 -4.068 -14.052 1.00 91.19 169 ALA A O 1
ATOM 1373 N N . SER A 1 170 ? 16.651 -5.674 -15.478 1.00 92.06 170 SER A N 1
ATOM 1374 C CA . SER A 1 170 ? 16.384 -4.772 -16.610 1.00 92.06 170 SER A CA 1
ATOM 1375 C C . SER A 1 170 ? 15.161 -3.873 -16.392 1.00 92.06 170 SER A C 1
ATOM 1377 O O . SER A 1 170 ? 15.068 -2.802 -16.990 1.00 92.06 170 SER A O 1
ATOM 1379 N N . LEU A 1 171 ? 14.255 -4.283 -15.498 1.00 93.75 171 LEU A N 1
ATOM 1380 C CA . LEU A 1 171 ? 13.080 -3.515 -15.094 1.00 93.75 171 LEU A CA 1
ATOM 1381 C C . LEU A 1 171 ? 13.322 -2.656 -13.850 1.00 93.75 171 LEU A C 1
ATOM 1383 O O . LEU A 1 171 ? 12.418 -1.945 -13.419 1.00 93.75 171 LEU A O 1
ATOM 1387 N N . ASN A 1 172 ? 14.524 -2.683 -13.272 1.00 94.19 172 ASN A N 1
ATOM 1388 C CA . ASN A 1 172 ? 14.875 -1.723 -12.235 1.00 94.19 172 ASN A CA 1
ATOM 1389 C C . ASN A 1 172 ? 14.990 -0.327 -12.845 1.00 94.19 172 ASN A C 1
ATOM 1391 O O . ASN A 1 172 ? 15.670 -0.128 -13.854 1.00 94.19 172 ASN A O 1
ATOM 1395 N N . GLY A 1 173 ? 14.387 0.656 -12.179 1.00 91.06 173 GLY A N 1
ATOM 1396 C CA . GLY A 1 173 ? 14.590 2.048 -12.542 1.00 91.06 173 GLY A CA 1
ATOM 1397 C C . GLY A 1 173 ? 16.071 2.446 -12.435 1.00 91.06 173 GLY A C 1
ATOM 1398 O O . GLY A 1 173 ? 16.805 1.914 -11.597 1.00 91.06 173 GLY A O 1
ATOM 1399 N N . PRO A 1 174 ? 16.530 3.434 -13.216 1.00 88.88 174 PRO A N 1
ATOM 1400 C CA . PRO A 1 174 ? 17.934 3.862 -13.239 1.00 88.88 174 PRO A CA 1
ATOM 1401 C C . PRO A 1 174 ? 18.460 4.330 -11.871 1.00 88.88 174 PRO A C 1
ATOM 1403 O O . PRO A 1 174 ? 19.645 4.178 -11.569 1.00 88.88 174 PRO A O 1
ATOM 1406 N N . TRP A 1 175 ? 17.581 4.853 -11.012 1.00 86.31 175 TRP A N 1
ATOM 1407 C CA . TRP A 1 175 ? 17.924 5.246 -9.642 1.00 86.31 175 TRP A CA 1
ATOM 1408 C C . TRP 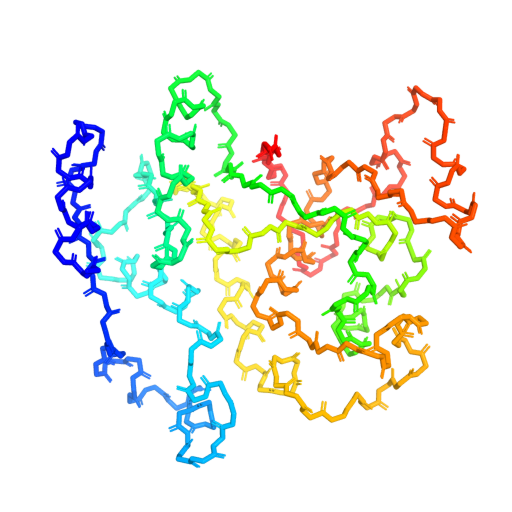A 1 175 ? 17.799 4.118 -8.619 1.00 86.31 175 TRP A C 1
ATOM 1410 O O . TRP A 1 175 ? 18.414 4.221 -7.558 1.00 86.31 175 TRP A O 1
ATOM 1420 N N . PHE A 1 176 ? 17.079 3.036 -8.934 1.00 88.75 176 PHE A N 1
ATOM 1421 C CA . PHE A 1 176 ? 16.854 1.925 -8.008 1.00 88.75 176 PHE A CA 1
ATOM 1422 C C . PHE A 1 176 ? 18.167 1.271 -7.568 1.00 88.75 176 PHE A C 1
ATOM 1424 O O . PHE A 1 176 ? 18.333 0.949 -6.399 1.00 88.75 176 PHE A O 1
ATOM 1431 N N . ALA A 1 177 ? 19.153 1.165 -8.466 1.00 78.12 177 ALA A N 1
ATOM 1432 C CA . ALA A 1 177 ? 20.465 0.586 -8.156 1.00 78.12 177 ALA A CA 1
ATOM 1433 C C . ALA A 1 177 ? 21.221 1.299 -7.012 1.00 78.12 177 ALA A C 1
ATOM 1435 O O . ALA A 1 177 ? 22.167 0.745 -6.458 1.00 78.12 177 ALA A O 1
ATOM 1436 N N . LYS A 1 178 ? 20.826 2.531 -6.659 1.00 79.50 178 LYS A N 1
ATOM 1437 C CA . LYS A 1 178 ? 21.407 3.331 -5.564 1.00 79.50 178 LYS A CA 1
ATOM 1438 C C . LYS A 1 178 ? 20.498 3.391 -4.332 1.00 79.50 178 LYS A C 1
ATOM 1440 O O . LYS A 1 178 ? 20.723 4.217 -3.444 1.00 79.50 178 LYS A O 1
ATOM 1445 N N . LYS A 1 179 ? 19.421 2.610 -4.325 1.00 85.12 179 LYS A N 1
ATOM 1446 C CA . LYS A 1 179 ? 18.307 2.684 -3.381 1.00 85.12 179 LYS A CA 1
ATOM 1447 C C . LYS A 1 179 ? 17.914 1.278 -2.938 1.00 85.12 179 LYS A C 1
ATOM 1449 O O . LYS A 1 179 ? 18.472 0.282 -3.384 1.00 85.12 179 LYS A O 1
ATOM 1454 N N . GLU A 1 180 ? 16.972 1.225 -2.010 1.00 84.50 180 GLU A N 1
ATOM 1455 C CA . GLU A 1 180 ? 16.425 -0.016 -1.467 1.00 84.50 180 GLU A CA 1
ATOM 1456 C C . GLU A 1 180 ? 14.942 -0.093 -1.805 1.00 84.50 180 GLU A C 1
ATOM 1458 O O . GLU A 1 180 ? 14.293 0.939 -2.001 1.00 84.50 180 GLU A O 1
ATOM 1463 N N . ASN A 1 181 ? 14.398 -1.306 -1.870 1.00 91.88 181 ASN A N 1
ATOM 1464 C CA . ASN A 1 181 ? 12.973 -1.471 -2.103 1.00 91.88 181 ASN A CA 1
ATOM 1465 C C . ASN A 1 181 ? 12.180 -0.817 -0.959 1.00 91.88 181 ASN A C 1
ATOM 1467 O O . ASN A 1 181 ? 12.571 -0.908 0.200 1.00 91.88 181 ASN A O 1
ATOM 1471 N N . ARG A 1 182 ? 11.044 -0.179 -1.254 1.00 93.81 182 ARG A N 1
ATOM 1472 C CA . ARG A 1 182 ? 10.100 0.284 -0.215 1.00 93.81 182 ARG A CA 1
ATOM 1473 C C . ARG A 1 182 ? 9.072 -0.777 0.179 1.00 93.81 182 ARG A C 1
ATOM 1475 O O . ARG A 1 182 ? 8.159 -0.490 0.947 1.00 93.81 182 ARG A O 1
ATOM 1482 N N . HIS A 1 183 ? 9.281 -2.011 -0.276 1.00 95.12 183 HIS A N 1
ATOM 1483 C CA . HIS A 1 183 ? 8.632 -3.223 0.213 1.00 95.12 183 HIS A CA 1
ATOM 1484 C C . HIS A 1 183 ? 7.097 -3.139 0.116 1.00 95.12 183 HIS A C 1
ATOM 1486 O O . HIS A 1 183 ? 6.546 -3.112 -0.984 1.00 95.12 183 HIS A O 1
ATOM 1492 N N . ASP A 1 184 ? 6.399 -3.062 1.248 1.00 96.12 184 ASP A N 1
ATOM 1493 C CA . ASP A 1 184 ? 4.943 -2.982 1.326 1.00 96.12 184 ASP A CA 1
ATOM 1494 C C . ASP A 1 184 ? 4.372 -1.709 0.728 1.00 96.12 184 ASP A C 1
ATOM 1496 O O . ASP A 1 184 ? 3.299 -1.751 0.128 1.00 96.12 184 ASP A O 1
ATOM 1500 N N . GLN A 1 185 ? 5.108 -0.603 0.826 1.00 96.62 185 GLN A N 1
ATOM 1501 C CA . GLN A 1 185 ? 4.721 0.650 0.200 1.00 96.62 185 GLN A CA 1
ATOM 1502 C C . GLN A 1 185 ? 4.698 0.533 -1.325 1.00 96.62 185 GLN A C 1
ATOM 1504 O O . GLN A 1 185 ? 3.763 1.025 -1.953 1.00 96.62 185 GLN A O 1
ATOM 1509 N N . SER A 1 186 ? 5.682 -0.153 -1.912 1.00 97.38 186 SER A N 1
ATOM 1510 C CA . SER A 1 186 ? 5.731 -0.402 -3.355 1.00 97.38 186 SER A CA 1
ATOM 1511 C C . SER A 1 186 ? 4.538 -1.250 -3.803 1.00 97.38 186 SER A C 1
ATOM 1513 O O . SER A 1 186 ? 3.868 -0.915 -4.774 1.00 97.38 186 SER A O 1
ATOM 1515 N N . ILE A 1 187 ? 4.191 -2.304 -3.055 1.00 98.31 187 ILE A N 1
ATOM 1516 C CA . ILE A 1 187 ? 3.021 -3.138 -3.373 1.00 98.31 187 ILE A CA 1
ATOM 1517 C C . ILE A 1 187 ? 1.709 -2.353 -3.236 1.00 98.31 187 ILE A C 1
ATOM 1519 O O . ILE A 1 187 ? 0.889 -2.379 -4.155 1.00 98.31 187 ILE A O 1
ATOM 1523 N N . LEU A 1 188 ? 1.510 -1.621 -2.133 1.00 98.25 188 LEU A N 1
ATOM 1524 C CA . LEU A 1 188 ? 0.313 -0.794 -1.944 1.00 98.25 188 LEU A CA 1
ATOM 1525 C C . LEU A 1 188 ? 0.181 0.248 -3.059 1.00 98.25 188 LEU A C 1
ATOM 1527 O O . LEU A 1 188 ? -0.907 0.432 -3.602 1.00 98.25 188 LEU A O 1
ATOM 1531 N N . SER A 1 189 ? 1.289 0.898 -3.419 1.00 97.12 189 SER A N 1
ATOM 1532 C CA . SER A 1 189 ? 1.340 1.866 -4.511 1.00 97.12 189 SER A CA 1
ATOM 1533 C C . SER A 1 189 ? 0.857 1.278 -5.827 1.00 97.12 189 SER A C 1
ATOM 1535 O O . SER A 1 189 ? -0.055 1.812 -6.460 1.00 97.12 189 SER A O 1
ATOM 1537 N N . MET A 1 190 ? 1.437 0.145 -6.219 1.00 97.69 190 MET A N 1
ATOM 1538 C CA . MET A 1 190 ? 1.146 -0.496 -7.494 1.00 97.69 190 MET A CA 1
ATOM 1539 C C . MET A 1 190 ? -0.297 -1.007 -7.547 1.00 97.69 190 MET A C 1
ATOM 1541 O O . MET A 1 190 ? -0.939 -0.888 -8.586 1.00 97.69 190 MET A O 1
ATOM 1545 N N . LEU A 1 191 ? -0.859 -1.481 -6.427 1.00 98.38 191 LEU A N 1
ATOM 1546 C CA . LEU A 1 191 ? -2.279 -1.847 -6.321 1.00 98.38 191 LEU A CA 1
ATOM 1547 C C . LEU A 1 191 ? -3.224 -0.643 -6.427 1.00 98.38 191 LEU A C 1
ATOM 1549 O O . LEU A 1 191 ? -4.260 -0.714 -7.096 1.00 98.38 191 LEU A O 1
ATOM 1553 N N . ILE A 1 192 ? -2.866 0.470 -5.782 1.00 97.19 192 ILE A N 1
ATOM 1554 C CA . ILE A 1 192 ? -3.582 1.739 -5.917 1.00 97.19 192 ILE A CA 1
ATOM 1555 C C . ILE A 1 192 ? -3.579 2.134 -7.394 1.00 97.19 192 ILE A C 1
ATOM 1557 O O . ILE A 1 192 ? -4.651 2.262 -7.973 1.00 97.19 192 ILE A O 1
ATOM 1561 N N . LYS A 1 193 ? -2.414 2.204 -8.045 1.00 94.94 193 LYS A N 1
ATOM 1562 C CA . LYS A 1 193 ? -2.274 2.567 -9.466 1.00 94.94 193 LYS A CA 1
ATOM 1563 C C . LYS A 1 193 ? -2.996 1.590 -10.398 1.00 94.94 193 LYS A C 1
ATOM 1565 O O . LYS A 1 193 ? -3.726 2.021 -11.285 1.00 94.94 193 LYS A O 1
ATOM 1570 N N . ALA A 1 194 ? -2.947 0.288 -10.134 1.00 96.75 194 ALA A N 1
ATOM 1571 C CA . ALA A 1 194 ? -3.702 -0.728 -10.875 1.00 96.75 194 ALA A CA 1
ATOM 1572 C C . ALA A 1 194 ? -5.221 -0.467 -10.925 1.00 96.75 194 ALA A C 1
ATOM 1574 O O . ALA A 1 194 ? -5.909 -0.967 -11.820 1.00 96.75 194 ALA A O 1
ATOM 1575 N N . SER A 1 195 ? -5.729 0.337 -9.987 1.00 95.56 195 SER A N 1
ATOM 1576 C CA . SER A 1 195 ? -7.126 0.761 -9.856 1.00 95.56 195 SER A CA 1
ATOM 1577 C C . SER A 1 195 ? -7.429 2.125 -10.502 1.00 95.56 195 SER A C 1
ATOM 1579 O O . SER A 1 195 ? -8.487 2.693 -10.244 1.00 95.56 195 SER A O 1
ATOM 1581 N N . ILE A 1 196 ? -6.505 2.653 -11.318 1.00 87.88 196 ILE A N 1
ATOM 1582 C CA . ILE A 1 196 ? -6.571 3.916 -12.086 1.00 87.88 196 ILE A CA 1
ATOM 1583 C C . ILE A 1 196 ? -6.920 5.219 -11.314 1.00 87.88 196 ILE A C 1
ATOM 1585 O O . ILE A 1 196 ? -7.601 6.086 -11.866 1.00 87.88 196 ILE A O 1
ATOM 1589 N N . PRO A 1 197 ? -6.462 5.439 -10.065 1.00 80.75 197 PRO A N 1
ATOM 1590 C CA . PRO A 1 197 ? -6.613 6.722 -9.394 1.00 80.75 197 PRO A CA 1
ATOM 1591 C C . PRO A 1 197 ? -5.631 7.752 -9.960 1.00 80.75 197 PRO A C 1
ATOM 1593 O O . PRO A 1 197 ? -4.551 7.415 -10.443 1.00 80.75 197 PRO A O 1
ATOM 1596 N N . LYS A 1 198 ? -5.971 9.034 -9.823 1.00 72.75 198 LYS A N 1
ATOM 1597 C CA . LYS A 1 198 ? -5.096 10.148 -10.209 1.00 72.75 198 LYS A CA 1
ATOM 1598 C C . LYS A 1 198 ? -4.012 10.349 -9.147 1.00 72.75 198 LYS A C 1
ATOM 1600 O O . LYS A 1 198 ? -4.261 11.039 -8.163 1.00 72.75 198 LYS A O 1
ATOM 1605 N N . SER A 1 199 ? -2.847 9.720 -9.314 1.00 66.81 199 SER A N 1
ATOM 1606 C CA . SER A 1 199 ? -1.738 9.739 -8.340 1.00 66.81 199 SER A CA 1
ATOM 1607 C C . SER A 1 199 ? -0.814 10.956 -8.418 1.00 66.81 199 SER A C 1
ATOM 1609 O O . SER A 1 199 ? 0.072 11.092 -7.575 1.00 66.81 199 SER A O 1
ATOM 1611 N N . GLY A 1 200 ? -1.039 11.862 -9.373 1.00 65.75 200 GLY A N 1
ATOM 1612 C CA . GLY A 1 200 ? -0.252 13.079 -9.540 1.00 65.75 200 GLY A CA 1
ATOM 1613 C C . GLY A 1 200 ? 1.139 12.835 -10.132 1.00 65.75 200 GLY A C 1
ATOM 1614 O O . GLY A 1 200 ? 1.563 11.706 -10.391 1.00 65.75 200 GLY A O 1
ATOM 1615 N N . ARG A 1 201 ? 1.865 13.935 -10.351 1.00 65.44 201 ARG A N 1
ATOM 1616 C CA . ARG A 1 201 ? 3.134 13.962 -11.094 1.00 65.44 201 ARG A CA 1
ATOM 1617 C C . ARG A 1 201 ? 4.335 13.836 -10.173 1.00 65.44 201 ARG A C 1
ATOM 1619 O O . ARG A 1 201 ? 4.379 14.478 -9.124 1.00 65.44 201 ARG A O 1
ATOM 1626 N N . CYS A 1 202 ? 5.352 13.096 -10.602 1.00 70.31 202 CYS A N 1
ATOM 1627 C CA . CYS A 1 202 ? 6.683 13.216 -10.017 1.00 70.31 202 CYS A CA 1
ATOM 1628 C C . CYS A 1 202 ? 7.545 14.140 -10.892 1.00 70.31 202 CYS A C 1
ATOM 1630 O O . CYS A 1 202 ? 7.574 14.015 -12.114 1.00 70.31 202 CYS A O 1
ATOM 1632 N N . GLY A 1 203 ? 8.212 15.111 -10.270 1.00 60.59 203 GLY A N 1
ATOM 1633 C CA . GLY A 1 203 ? 9.186 15.961 -10.947 1.00 60.59 203 GLY A CA 1
ATOM 1634 C C . GLY A 1 203 ? 10.578 15.399 -10.712 1.00 60.59 203 GLY A C 1
ATOM 1635 O O . GLY A 1 203 ? 11.176 15.709 -9.684 1.00 60.59 203 GLY A O 1
ATOM 1636 N N . GLU A 1 204 ? 11.081 14.569 -11.627 1.00 63.41 204 GLU A N 1
ATOM 1637 C CA . GLU A 1 204 ? 12.490 14.171 -11.611 1.00 63.41 204 GLU A CA 1
ATOM 1638 C C . GLU A 1 204 ? 13.275 14.891 -12.709 1.00 63.41 204 GLU A C 1
ATOM 1640 O O . GLU A 1 204 ? 12.934 14.755 -13.885 1.00 63.41 204 GLU A O 1
ATOM 1645 N N . PRO A 1 205 ? 14.326 15.653 -12.340 1.00 55.06 205 PRO A N 1
ATOM 1646 C CA . PRO A 1 205 ? 15.039 16.536 -13.265 1.00 55.06 205 PRO A CA 1
ATOM 1647 C C . PRO A 1 205 ? 15.722 15.788 -14.418 1.00 55.06 205 PRO A C 1
ATOM 1649 O O . PRO A 1 205 ? 15.982 16.381 -15.459 1.00 55.06 205 PRO A O 1
ATOM 1652 N N . ASP A 1 206 ? 15.974 14.487 -14.259 1.00 57.31 206 ASP A N 1
ATOM 1653 C CA . ASP A 1 206 ? 16.670 13.661 -15.247 1.00 57.31 206 ASP A CA 1
ATOM 1654 C C . ASP A 1 206 ? 15.731 12.984 -16.270 1.00 57.31 206 ASP A C 1
ATOM 1656 O O . ASP A 1 206 ? 16.208 12.357 -17.219 1.00 57.31 206 ASP A O 1
ATOM 1660 N N . PHE A 1 207 ? 14.401 13.119 -16.130 1.00 58.12 207 PHE A N 1
ATOM 1661 C CA . PHE A 1 207 ? 13.420 12.480 -17.021 1.00 58.12 207 PHE A CA 1
ATOM 1662 C C . PHE A 1 207 ? 12.381 13.465 -17.577 1.00 58.12 207 PHE A C 1
ATOM 1664 O O . PHE A 1 207 ? 11.229 13.468 -17.140 1.00 58.12 207 PHE A O 1
ATOM 1671 N N . PRO A 1 208 ? 12.704 14.209 -18.653 1.00 51.31 208 PRO A N 1
ATOM 1672 C CA . PRO A 1 208 ? 11.750 15.099 -19.327 1.00 51.31 208 PRO A CA 1
ATOM 1673 C C . PRO A 1 208 ? 10.548 14.362 -19.956 1.00 51.31 208 PRO A C 1
ATOM 1675 O O . PRO A 1 208 ? 9.582 14.986 -20.384 1.00 51.31 208 PRO A O 1
ATOM 1678 N N . LYS A 1 209 ? 10.541 13.017 -20.002 1.00 50.62 209 LYS A N 1
ATOM 1679 C CA . LYS A 1 209 ? 9.329 12.247 -20.343 1.00 50.62 209 LYS A CA 1
ATOM 1680 C C . LYS A 1 209 ? 8.223 12.391 -19.289 1.00 50.62 209 LYS A C 1
ATOM 1682 O O . LYS A 1 209 ? 7.059 12.339 -19.675 1.00 50.62 209 LYS A O 1
ATOM 1687 N N . ALA A 1 210 ? 8.557 12.627 -18.017 1.00 48.75 210 ALA A N 1
ATOM 1688 C CA . ALA A 1 210 ? 7.568 12.953 -16.987 1.00 48.75 210 ALA A CA 1
ATOM 1689 C C . ALA A 1 210 ? 6.895 14.315 -17.265 1.00 48.75 210 ALA A C 1
ATOM 1691 O O . ALA A 1 210 ? 5.718 14.504 -16.969 1.00 48.75 210 ALA A O 1
ATOM 1692 N N . GLU A 1 211 ? 7.601 15.235 -17.938 1.00 43.12 211 GLU A N 1
ATOM 1693 C CA . GLU A 1 211 ? 7.056 16.523 -18.388 1.00 43.12 211 GLU A CA 1
ATOM 1694 C C . GLU A 1 211 ? 6.101 16.391 -19.588 1.00 43.12 211 GLU A C 1
ATOM 1696 O O . GLU A 1 211 ? 5.326 17.307 -19.849 1.00 43.12 211 GLU A O 1
ATOM 1701 N N . ARG A 1 212 ? 6.081 15.264 -20.322 1.00 44.06 212 ARG A N 1
ATOM 1702 C CA . ARG A 1 212 ? 5.123 15.049 -21.430 1.00 44.06 212 ARG A CA 1
ATOM 1703 C C . ARG A 1 212 ? 3.694 14.747 -20.974 1.00 44.06 212 ARG A C 1
ATOM 1705 O O . ARG A 1 212 ? 2.807 14.702 -21.815 1.00 44.06 212 ARG A O 1
ATOM 1712 N N . LEU A 1 213 ? 3.446 14.621 -19.671 1.00 48.41 213 LEU A N 1
ATOM 1713 C CA . LEU A 1 213 ? 2.098 14.638 -19.084 1.00 48.41 213 LEU A CA 1
ATOM 1714 C C . LEU A 1 213 ? 1.576 16.082 -18.917 1.00 48.41 213 LEU A C 1
ATOM 1716 O O . LEU A 1 213 ? 0.862 16.407 -17.967 1.00 48.41 213 LEU A O 1
ATOM 1720 N N . THR A 1 214 ? 1.999 16.990 -19.799 1.00 43.16 214 THR A N 1
ATOM 1721 C CA . THR A 1 214 ? 1.639 18.404 -19.762 1.00 43.16 214 THR A CA 1
ATOM 1722 C C . THR A 1 214 ? 0.341 18.656 -20.518 1.00 43.16 214 THR A C 1
ATOM 1724 O O . THR A 1 214 ? 0.203 18.308 -21.686 1.00 43.16 214 THR A O 1
ATOM 1727 N N . ASN A 1 215 ? -0.541 19.373 -19.817 1.00 42.34 215 ASN A N 1
ATOM 1728 C CA . ASN A 1 215 ? -1.766 20.049 -20.254 1.00 42.34 215 ASN A CA 1
ATOM 1729 C C . ASN A 1 215 ? -3.046 19.211 -20.174 1.00 42.34 215 ASN A C 1
ATOM 1731 O O . ASN A 1 215 ? -3.283 18.365 -21.022 1.00 42.34 215 ASN A O 1
ATOM 1735 N N . ASP A 1 216 ? -3.864 19.518 -19.158 1.00 46.94 216 ASP A N 1
ATOM 1736 C CA . ASP A 1 216 ? -5.334 19.397 -19.071 1.00 46.94 216 ASP A CA 1
ATOM 1737 C C . ASP A 1 216 ? -6.044 18.096 -19.489 1.00 46.94 216 ASP A C 1
ATOM 1739 O O . ASP A 1 216 ? -7.270 18.005 -19.396 1.00 46.94 216 ASP A O 1
ATOM 1743 N N . GLU A 1 217 ? -5.321 17.053 -19.874 1.00 49.53 217 GLU A N 1
ATOM 1744 C CA . GLU A 1 217 ? -5.880 15.737 -20.124 1.00 49.53 217 GLU A CA 1
ATOM 1745 C C . GLU A 1 217 ? -5.852 14.924 -18.833 1.00 49.53 217 GLU A C 1
ATOM 1747 O O . GLU A 1 217 ? -4.882 14.936 -18.076 1.00 49.53 217 GLU A O 1
ATOM 1752 N N . ASP A 1 218 ? -6.963 14.248 -18.545 1.00 53.22 218 ASP A N 1
ATOM 1753 C CA . ASP A 1 218 ? -7.054 13.316 -17.430 1.00 53.22 218 ASP A CA 1
ATOM 1754 C C . ASP A 1 218 ? -5.861 12.348 -17.489 1.00 53.22 218 ASP A C 1
ATOM 1756 O O . ASP A 1 218 ? -5.730 11.617 -18.463 1.00 53.22 218 ASP A O 1
ATOM 1760 N N . GLU A 1 219 ? -4.982 12.356 -16.481 1.00 54.16 219 GLU A N 1
ATOM 1761 C CA . GLU A 1 219 ? -3.773 11.515 -16.452 1.00 54.16 219 GLU A CA 1
ATOM 1762 C C . GLU A 1 219 ? -4.126 10.021 -16.587 1.00 54.16 219 GLU A C 1
ATOM 1764 O O . GLU A 1 219 ? -3.336 9.253 -17.117 1.00 54.16 219 GLU A O 1
ATOM 1769 N N . SER A 1 220 ? -5.354 9.622 -16.224 1.00 56.62 220 SER A N 1
ATOM 1770 C CA . SER A 1 220 ? -5.874 8.263 -16.430 1.00 56.62 220 SER A CA 1
ATOM 1771 C C . SER A 1 220 ? -6.441 7.989 -17.831 1.00 56.62 220 SER A C 1
ATOM 1773 O O . SER A 1 220 ? -6.814 6.853 -18.139 1.00 56.62 220 SER A O 1
ATOM 1775 N N . ARG A 1 221 ? -6.523 8.996 -18.712 1.00 58.59 221 ARG A N 1
ATOM 1776 C CA . ARG A 1 221 ? -7.094 8.884 -20.061 1.00 58.59 221 ARG A CA 1
ATOM 1777 C C . ARG A 1 221 ? -6.236 7.951 -20.908 1.00 58.59 221 ARG A C 1
ATOM 1779 O O . ARG A 1 221 ? -5.169 8.307 -21.388 1.00 58.59 221 ARG A O 1
ATOM 1786 N N . GLY A 1 222 ? -6.748 6.743 -21.121 1.00 68.62 222 GLY A N 1
ATOM 1787 C CA . GLY A 1 222 ? -6.073 5.693 -21.886 1.00 68.62 222 GLY A CA 1
ATOM 1788 C C . GLY A 1 222 ? -5.471 4.590 -21.018 1.00 68.62 222 GLY A C 1
ATOM 1789 O O . GLY A 1 222 ? -5.190 3.509 -21.539 1.00 68.62 222 GLY A O 1
ATOM 1790 N N . TRP A 1 223 ? -5.360 4.799 -19.704 1.00 79.56 223 TRP A N 1
ATOM 1791 C CA . TRP A 1 223 ? -5.031 3.726 -18.776 1.00 79.56 223 TRP A CA 1
ATOM 1792 C C . TRP A 1 223 ? -6.254 2.859 -18.527 1.00 79.56 223 TRP A C 1
ATOM 1794 O O . TRP A 1 223 ? -7.385 3.327 -18.394 1.00 79.56 223 TRP A O 1
ATOM 1804 N N . LYS A 1 224 ? -6.018 1.553 -18.501 1.00 86.69 224 LYS A N 1
ATOM 1805 C CA . LYS A 1 224 ? -7.056 0.556 -18.271 1.00 86.69 224 LYS A CA 1
ATOM 1806 C C . LYS A 1 224 ? -6.869 -0.026 -16.887 1.00 86.69 224 LYS A C 1
ATOM 1808 O O . LYS A 1 224 ? -5.742 -0.205 -16.429 1.00 86.69 224 LYS A O 1
ATOM 1813 N N . LEU A 1 225 ? -7.990 -0.357 -16.256 1.00 93.25 225 LEU A N 1
ATOM 1814 C CA . LEU A 1 225 ? -8.000 -1.147 -15.038 1.00 93.25 225 LEU A CA 1
ATOM 1815 C C . LEU A 1 225 ? -7.139 -2.401 -15.245 1.00 93.25 225 LEU A C 1
ATOM 1817 O O . LEU A 1 225 ? -7.336 -3.130 -16.222 1.00 93.25 225 LEU A O 1
ATOM 1821 N N . HIS A 1 226 ? -6.185 -2.649 -14.348 1.00 96.44 226 HIS A N 1
ATOM 1822 C CA . HIS A 1 226 ? -5.340 -3.830 -14.471 1.00 96.44 226 HIS A CA 1
ATOM 1823 C C . HIS A 1 226 ? -6.218 -5.092 -14.344 1.00 96.44 226 HIS A C 1
ATOM 1825 O O . HIS A 1 226 ? -6.948 -5.219 -13.359 1.00 96.44 226 HIS A O 1
ATOM 1831 N N . PRO A 1 227 ? -6.119 -6.076 -15.258 1.00 95.31 227 PRO A N 1
ATOM 1832 C CA . PRO A 1 227 ? -7.062 -7.199 -15.323 1.00 95.31 227 PRO A CA 1
ATOM 1833 C C . PRO A 1 227 ? -7.086 -8.057 -14.050 1.00 95.31 227 PRO A C 1
ATOM 1835 O O . PRO A 1 227 ? -8.142 -8.514 -13.626 1.00 95.31 227 PRO A O 1
ATOM 1838 N N . LYS A 1 228 ? -5.920 -8.263 -13.424 1.00 97.25 228 LYS A N 1
ATOM 1839 C CA . LYS A 1 228 ? -5.781 -9.016 -12.167 1.00 97.25 228 LYS A CA 1
ATOM 1840 C C . LYS A 1 228 ? -5.907 -8.155 -10.901 1.00 97.25 228 LYS A C 1
ATOM 1842 O O . LYS A 1 228 ? -6.660 -8.497 -9.997 1.00 97.25 228 LYS A O 1
ATOM 1847 N N . TYR A 1 229 ? -5.160 -7.053 -10.836 1.00 98.25 229 TYR A N 1
ATOM 1848 C CA . TYR A 1 229 ? -4.962 -6.268 -9.616 1.00 98.25 229 TYR A CA 1
ATOM 1849 C C . TYR A 1 229 ? -5.841 -5.025 -9.482 1.00 98.25 229 TYR A C 1
ATOM 1851 O O . TYR A 1 229 ? -5.855 -4.406 -8.422 1.00 98.25 229 TYR A O 1
ATOM 1859 N N . GLY A 1 230 ? -6.589 -4.658 -10.521 1.00 96.56 230 GLY A N 1
ATOM 1860 C CA . GLY A 1 230 ? -7.430 -3.474 -10.482 1.00 96.56 230 GLY A CA 1
ATOM 1861 C C . GLY A 1 230 ? -8.657 -3.639 -9.584 1.00 96.56 230 GLY A C 1
ATOM 1862 O O . GLY A 1 230 ? -9.372 -4.652 -9.611 1.00 96.56 230 GLY A O 1
ATOM 1863 N N . VAL A 1 231 ? -8.928 -2.607 -8.790 1.00 97.94 231 VAL A N 1
ATOM 1864 C CA . VAL A 1 231 ? -10.153 -2.455 -8.004 1.00 97.94 231 VAL A CA 1
ATOM 1865 C C . VAL A 1 231 ? -11.029 -1.404 -8.679 1.00 97.94 231 VAL A C 1
ATOM 1867 O O . VAL A 1 231 ? -10.788 -0.205 -8.570 1.00 97.94 231 VAL A O 1
ATOM 1870 N N . GLU A 1 232 ? -12.045 -1.860 -9.408 1.00 96.06 232 GLU A N 1
ATOM 1871 C CA . GLU A 1 232 ? -12.936 -0.969 -10.149 1.00 96.06 232 GLU A CA 1
ATOM 1872 C C . GLU A 1 232 ? -13.612 0.055 -9.226 1.00 96.06 232 GLU A C 1
ATOM 1874 O O . GLU A 1 232 ? -14.138 -0.276 -8.160 1.00 96.06 232 GLU A O 1
ATOM 1879 N N . GLY A 1 233 ? -13.575 1.322 -9.642 1.00 94.81 233 GLY A N 1
ATOM 1880 C CA . GLY A 1 233 ? -14.210 2.422 -8.928 1.00 94.81 233 GLY A CA 1
ATOM 1881 C C . GLY A 1 233 ? -13.544 2.806 -7.606 1.00 94.81 233 GLY A C 1
ATOM 1882 O O . GLY A 1 233 ? -14.169 3.540 -6.842 1.00 94.81 233 GLY A O 1
ATOM 1883 N N . LEU A 1 234 ? -12.331 2.334 -7.295 1.00 97.19 234 LEU A N 1
ATOM 1884 C CA . LEU A 1 234 ? -11.586 2.771 -6.109 1.00 97.19 234 LEU A CA 1
ATOM 1885 C C . LEU A 1 234 ? -11.321 4.285 -6.166 1.00 97.19 234 LEU A C 1
ATOM 1887 O O . LEU A 1 234 ? -10.714 4.793 -7.105 1.00 97.19 234 LEU A O 1
ATOM 1891 N N . LYS A 1 235 ? -11.764 5.016 -5.143 1.00 95.94 235 LYS A N 1
ATOM 1892 C CA . LYS A 1 235 ? -11.557 6.460 -5.001 1.00 95.94 235 LYS A CA 1
ATOM 1893 C C . LYS A 1 235 ? -10.416 6.710 -4.031 1.00 95.94 235 LYS A C 1
ATOM 1895 O O . LYS A 1 235 ? -10.484 6.289 -2.878 1.00 95.94 235 LYS A O 1
ATOM 1900 N N . VAL A 1 236 ? -9.398 7.432 -4.477 1.00 95.88 236 VAL A N 1
ATOM 1901 C CA . VAL A 1 236 ? -8.211 7.724 -3.670 1.00 95.88 236 VAL A CA 1
ATOM 1902 C C . VAL A 1 236 ? -8.006 9.227 -3.603 1.00 95.88 236 VAL A C 1
ATOM 1904 O O . VAL A 1 236 ? -8.009 9.908 -4.629 1.00 95.88 236 VAL A O 1
ATOM 1907 N N . ARG A 1 237 ? -7.822 9.733 -2.386 1.00 95.12 237 ARG A N 1
ATOM 1908 C CA . ARG A 1 237 ? -7.450 11.112 -2.110 1.00 95.12 237 ARG A CA 1
ATOM 1909 C C . ARG A 1 237 ? -5.980 11.174 -1.721 1.00 95.12 237 ARG A C 1
ATOM 1911 O O . ARG A 1 237 ? -5.605 10.720 -0.640 1.00 95.12 237 ARG A O 1
ATOM 1918 N N . PHE A 1 238 ? -5.188 11.792 -2.587 1.00 91.44 238 PHE A N 1
ATOM 1919 C CA . PHE A 1 238 ? -3.807 12.157 -2.298 1.00 91.44 238 PHE A CA 1
ATOM 1920 C C . PHE A 1 238 ? -3.746 13.473 -1.514 1.00 91.44 238 PHE A C 1
ATOM 1922 O O . PHE A 1 238 ? -4.540 14.388 -1.780 1.00 91.44 238 PHE A O 1
ATOM 1929 N N . ILE A 1 239 ? -2.855 13.537 -0.519 1.00 90.19 239 ILE A N 1
ATOM 1930 C CA . ILE A 1 239 ? -2.691 14.674 0.410 1.00 90.19 239 ILE A CA 1
ATOM 1931 C C . ILE A 1 239 ? -1.229 15.092 0.560 1.00 90.19 239 ILE A C 1
ATOM 1933 O O . ILE A 1 239 ? -0.339 14.221 0.409 1.00 90.19 239 ILE A O 1
#

pLDDT: mean 89.01, std 13.04, range [42.34, 98.75]

Radius of gyration: 17.66 Å; Cα contacts (8 Å, |Δi|>4): 384; chains: 1; bounding box: 40×41×47 Å

Secondary structure (DSSP, 8-state):
-HHHHHHHHHT-TT-------SS--HHHHT-GGGTTTT-TT-TTTTGGGHHHHHHHHHHHTTSS-TT-EEEEE-TT-THHHHHHHHHHTT---SEEEEEEEEEGGGTS-HHHHHHTT--TT-TTTTTBEEEEEEEEEEE-SHHHHHHHHHHHHHHT-HHHHSSSPPTTGGGS-TTGGGS---THHHHHHHHHHHT-----B---TT-TTGGGS-SSS-TTTT----TTT--TT--EEE-

Organism: Polarella glacialis (NCBI:txid89957)

Foldseek 3Di:
DVVVLVVLLVVDPLRPDDDDDPDDDPVQVPDPLCVVLCDPPAPCNNVLLCVLVVVVVCVVVVVDHQQDKDKAAAPVRSVCRVVQVVCVVPDDAQKEFAWDQAFLLLAFALVLCVVLVHALLPLLQNFFTFTDPNIMMGRDDPLVVLLSVQLNVVLSPCVRQGQPHHPPNVRRRPNNVVYYHPRSSSSSRSLVSLQPECRHGHDDPVDCVSVVVDDDDRSSVPPDRRPPRHRHPRGYHYD

Sequence (239 aa):
MMGDMVKEAQTAPEITQVHVYTKLPEEIMSDARWATHVKPKVRGRGYWFWKSALANLLIAKNVIRLGDDLLYVDTDSIGMMKHILKISKSDKSDVIIASQSHCEHVWTKGDIFEQFGTTWDDPHYGLSQQPKAQAYMMRINERTLKLLRLWEDLMTDFHLVSDEPSRNASLNGPWFAKKENRHDQSILSMLIKASIPKSGRCGEPDFPKAERLTNDEDESRGWKLHPKYGVEGLKVRFI

Nearest PDB structures (foldseek):
  6trt-assembly1_A  TM=3.434E-01  e=3.831E+00  Thermochaetoides thermophila DSM 1495
  5mu1-assembly1_A  TM=3.001E-01  e=3.015E+00  Thermochaetoides thermophila DSM 1495
  5mzo-assembly1_A  TM=3.173E-01  e=7.856E+00  Thermochaetoides thermophila DSM 1495

Solvent-accessible surface area (backbone atoms only — not comparable to full-atom values): 13572 Å² total; per-residue (Å²): 109,73,71,52,52,54,52,55,47,71,72,37,87,85,57,87,77,86,88,85,77,94,62,81,54,66,74,59,70,68,34,73,73,40,50,74,47,57,34,84,94,44,85,64,53,38,63,57,46,45,68,35,47,52,52,50,49,36,39,74,68,64,75,46,47,79,78,39,73,48,75,49,64,38,93,92,33,57,82,49,51,66,55,52,58,60,48,54,77,80,50,85,48,39,30,41,36,31,59,44,73,53,35,25,15,41,33,33,50,11,48,50,31,52,75,70,77,50,46,31,81,33,66,74,63,11,39,7,27,28,47,40,70,48,36,37,35,37,40,32,38,76,52,47,51,50,51,42,50,54,42,34,58,57,54,52,43,57,67,68,48,42,87,61,80,54,89,44,58,88,36,36,19,90,54,22,86,84,51,61,60,52,28,46,29,39,51,50,30,52,43,50,46,24,22,58,44,80,66,58,80,20,82,53,94,90,41,72,71,50,60,68,79,64,74,99,63,63,88,49,72,86,65,69,66,34,90,84,62,32,36,83,86,48,39,60,40,76,94